Protein AF-A0A2A4ZW58-F1 (afdb_monomer_lite)

Radius of gyration: 37.23 Å; chains: 1; bounding box: 99×49×74 Å

Foldseek 3Di:
DPPVVLVVVCVVCVVVVHHRDDDDDDPPPPPVVVVVVVVVVVVVVVVVVVVVVVCPLVDDDQAQPPPRDGQDDPCQVVCCVVPVGGPVVVVVVLVVCVVVVNNVVVVLLVVLVVVLVVLVVVLVVLVVVLVVLVPFDFDWDQPDPPDGDTDTDTDDDPNVVSVVVSVVSNVVSVVVNVVSVVVNVVSVD

Sequence (189 aa):
MNEHQRHVKARENILRGETPEKRIFVHMADLEEKKKREEEVRAERERVNERMDVLKEARTPWFCPKCNKIMKQRLDDKMYKLYNHCFDCQIKFENKLRIEDKYEDWEQKRVLNNQLSYIKDQIQSVEDWKDETDSSPTIFNQVGVKDVELVQEKWSNNREAIDKMSEEALGGLNKIKEEVEEKLNSFAI

pLDDT: mean 83.94, std 9.9, range [46.81, 95.56]

Secondary structure (DSSP, 8-state):
--HHHHHHHHHHHHHTTPPPPPP-------HHHHHHHHHHHHHHHHHHHHHHHHHHTTSPPSB-TTT--B--STTHHHHHHHHSS-HHHHHHHHHHHHHTT-HHHHHHHHHHHHHHHHHHHHHHHHHHHHHHHHS--EEEEE--SSS--EEEEEPPP-HHHHHHHHHHHHHHHHHHHHHHHHHHHHTT-

Structure (mmCIF, N/CA/C/O backbone):
data_AF-A0A2A4ZW58-F1
#
_entry.id   AF-A0A2A4ZW58-F1
#
loop_
_atom_site.group_PDB
_atom_site.id
_atom_site.type_symbol
_atom_site.label_atom_id
_atom_site.label_alt_id
_atom_site.label_comp_id
_atom_site.label_asym_id
_atom_site.label_entity_id
_atom_site.label_seq_id
_atom_site.pdbx_PDB_ins_code
_atom_site.Cartn_x
_atom_site.Cartn_y
_atom_site.Cartn_z
_atom_site.occupancy
_atom_site.B_iso_or_equiv
_atom_site.auth_seq_id
_atom_site.auth_comp_id
_atom_site.auth_asym_id
_atom_site.auth_atom_id
_atom_site.pdbx_PDB_model_num
ATOM 1 N N . MET A 1 1 ? 76.135 5.040 -18.609 1.00 57.91 1 MET A N 1
ATOM 2 C CA . MET A 1 1 ? 76.348 6.318 -19.324 1.00 57.91 1 MET A CA 1
ATOM 3 C C . MET A 1 1 ? 75.547 7.372 -18.580 1.00 57.91 1 MET A C 1
ATOM 5 O O . MET A 1 1 ? 74.343 7.181 -18.443 1.00 57.91 1 MET A O 1
ATOM 9 N N . ASN A 1 2 ? 76.198 8.391 -18.017 1.00 77.12 2 ASN A N 1
ATOM 10 C CA . ASN A 1 2 ? 75.499 9.451 -17.282 1.00 77.12 2 ASN A CA 1
ATOM 11 C C . ASN A 1 2 ? 74.537 10.190 -18.237 1.00 77.12 2 ASN A C 1
ATOM 13 O O . ASN A 1 2 ? 74.813 10.267 -19.437 1.00 77.12 2 ASN A O 1
ATOM 17 N N . GLU A 1 3 ? 73.411 10.709 -17.748 1.00 71.38 3 GLU A N 1
ATOM 18 C CA . GLU A 1 3 ? 72.388 11.343 -18.594 1.00 71.38 3 GLU A CA 1
ATOM 19 C C . GLU A 1 3 ? 72.986 12.494 -19.412 1.00 71.38 3 GLU A C 1
ATOM 21 O O . GLU A 1 3 ? 72.784 12.578 -20.624 1.00 71.38 3 GLU A O 1
ATOM 26 N N . HIS A 1 4 ? 73.873 13.266 -18.783 1.00 79.31 4 HIS A N 1
ATOM 27 C CA . HIS A 1 4 ? 74.664 14.299 -19.441 1.00 79.31 4 HIS A CA 1
ATOM 28 C C . HIS A 1 4 ? 75.486 13.768 -20.630 1.00 79.31 4 HIS A C 1
ATOM 30 O O . HIS A 1 4 ? 75.395 14.301 -21.733 1.00 79.31 4 HIS A O 1
ATOM 36 N N . GLN A 1 5 ? 76.226 12.669 -20.449 1.00 81.19 5 GLN A N 1
ATOM 37 C CA . GLN A 1 5 ? 77.025 12.050 -21.519 1.00 81.19 5 GLN A CA 1
ATOM 38 C C . GLN A 1 5 ? 76.147 11.580 -22.685 1.00 81.19 5 GLN A C 1
ATOM 40 O O . GLN A 1 5 ? 76.562 11.600 -23.843 1.00 81.19 5 GLN A O 1
ATOM 45 N N . ARG A 1 6 ? 74.908 11.184 -22.391 1.00 76.00 6 ARG A N 1
ATOM 46 C CA . ARG A 1 6 ? 73.955 10.735 -23.401 1.00 76.00 6 ARG A CA 1
ATOM 47 C C . ARG A 1 6 ? 73.368 11.896 -24.203 1.00 76.00 6 ARG A C 1
ATOM 49 O O . ARG A 1 6 ? 73.231 11.774 -25.417 1.00 76.00 6 ARG A O 1
ATOM 56 N N . HIS A 1 7 ? 73.077 13.023 -23.553 1.00 79.88 7 HIS A N 1
ATOM 57 C CA . HIS A 1 7 ? 72.683 14.256 -24.242 1.00 79.88 7 HIS A CA 1
ATOM 58 C C . HIS A 1 7 ? 73.797 14.787 -25.145 1.00 79.88 7 HIS A C 1
ATOM 60 O O . HIS A 1 7 ? 73.511 15.230 -26.256 1.00 79.88 7 HIS A O 1
ATOM 66 N N . VAL A 1 8 ? 75.053 14.702 -24.698 1.00 86.38 8 VAL A N 1
ATOM 67 C CA . VAL A 1 8 ? 76.221 15.047 -25.523 1.00 86.38 8 VAL A CA 1
ATOM 68 C C . VAL A 1 8 ? 76.271 14.156 -26.767 1.00 86.38 8 VAL A C 1
ATOM 70 O O . VAL A 1 8 ? 76.285 14.676 -27.879 1.00 86.38 8 VAL A O 1
ATOM 73 N N . LYS A 1 9 ? 76.141 12.834 -26.607 1.00 83.19 9 LYS A N 1
ATOM 74 C CA . LYS A 1 9 ? 76.129 11.883 -27.732 1.00 83.19 9 LYS A CA 1
ATOM 75 C C . LYS A 1 9 ? 74.946 12.087 -28.692 1.00 83.19 9 LYS A C 1
ATOM 77 O O . LYS A 1 9 ? 75.098 11.993 -29.904 1.00 83.19 9 LYS A O 1
ATOM 82 N N . ALA A 1 10 ? 73.762 12.412 -28.171 1.00 82.19 10 ALA A N 1
ATOM 83 C CA . ALA A 1 10 ? 72.600 12.731 -29.000 1.00 82.19 10 ALA A CA 1
ATOM 84 C C . ALA A 1 10 ? 72.818 14.010 -29.828 1.00 82.19 10 ALA A C 1
ATOM 86 O O . ALA A 1 10 ? 72.430 14.049 -30.992 1.00 82.19 10 ALA A O 1
ATOM 87 N N . ARG A 1 11 ? 73.471 15.034 -29.258 1.00 81.50 11 ARG A N 1
ATOM 88 C CA . ARG A 1 11 ? 73.848 16.259 -29.985 1.00 81.50 11 ARG A CA 1
ATOM 89 C C . ARG A 1 11 ? 74.892 15.984 -31.063 1.00 81.50 11 ARG A C 1
ATOM 91 O O . ARG A 1 11 ? 74.745 16.489 -32.170 1.00 81.50 11 ARG A O 1
ATOM 98 N N . GLU A 1 12 ? 75.899 15.167 -30.766 1.00 85.00 12 GLU A N 1
ATOM 99 C CA . GLU A 1 12 ? 76.908 14.750 -31.749 1.00 85.00 12 GLU A CA 1
ATOM 100 C C . GLU A 1 12 ? 76.278 14.033 -32.950 1.00 85.00 12 GLU A C 1
ATOM 102 O O . GLU A 1 12 ? 76.622 14.339 -34.090 1.00 85.00 12 GLU A O 1
ATOM 107 N N . ASN A 1 13 ? 75.307 13.145 -32.718 1.00 84.25 13 ASN A N 1
ATOM 108 C CA . ASN A 1 13 ? 74.606 12.437 -33.793 1.00 84.25 13 ASN A CA 1
ATOM 109 C C . ASN A 1 13 ? 73.750 13.384 -34.651 1.00 84.25 13 ASN A C 1
ATOM 111 O O . ASN A 1 13 ? 73.778 13.286 -35.876 1.00 84.25 13 ASN A O 1
ATOM 115 N N . ILE A 1 14 ? 73.065 14.354 -34.030 1.00 82.94 14 ILE A N 1
ATOM 116 C CA . ILE A 1 14 ? 72.303 15.386 -34.757 1.00 82.94 14 ILE A CA 1
ATOM 117 C C . ILE A 1 14 ? 73.236 16.223 -35.644 1.00 82.94 14 ILE A C 1
ATOM 119 O O . ILE A 1 14 ? 72.899 16.501 -36.792 1.00 82.94 14 ILE A O 1
ATOM 123 N N . LEU A 1 15 ? 74.420 16.594 -35.142 1.00 85.38 15 LEU A N 1
ATOM 124 C CA . LEU A 1 15 ? 75.414 17.358 -35.908 1.00 85.38 15 LEU A CA 1
ATOM 125 C C . LEU A 1 15 ? 75.966 16.578 -37.111 1.00 85.38 15 LEU A C 1
ATOM 127 O O . LEU A 1 15 ? 76.339 17.189 -38.108 1.00 85.38 15 LEU A O 1
ATOM 131 N N . ARG A 1 16 ? 75.988 15.243 -37.039 1.00 85.06 16 ARG A N 1
ATOM 132 C CA . ARG A 1 16 ? 76.358 14.353 -38.154 1.00 85.06 16 ARG A CA 1
ATOM 133 C C . ARG A 1 16 ? 75.204 14.076 -39.126 1.00 85.06 16 ARG A C 1
ATOM 135 O O . ARG A 1 16 ? 75.413 13.390 -40.119 1.00 85.06 16 ARG A O 1
ATOM 142 N N . GLY A 1 17 ? 74.008 14.612 -38.864 1.00 81.56 17 GLY A N 1
ATOM 143 C CA . GLY A 1 17 ? 72.808 14.392 -39.678 1.00 81.56 17 GLY A CA 1
ATOM 144 C C . GLY A 1 17 ? 72.099 13.058 -39.415 1.00 81.56 17 GLY A C 1
ATOM 145 O O . GLY A 1 17 ? 71.189 12.695 -40.156 1.00 81.56 17 GLY A O 1
ATOM 146 N N . GLU A 1 18 ? 72.486 12.327 -38.368 1.00 83.38 18 GLU A N 1
ATOM 147 C CA . GLU A 1 18 ? 71.877 11.054 -37.977 1.00 83.38 18 GLU A CA 1
ATOM 148 C C . GLU A 1 18 ? 70.718 11.273 -36.992 1.00 83.38 18 GLU A C 1
ATOM 150 O O . GLU A 1 18 ? 70.703 12.220 -36.200 1.00 83.38 18 GLU A O 1
ATOM 155 N N . THR A 1 19 ? 69.733 10.370 -36.987 1.00 72.25 19 THR A N 1
ATOM 156 C CA . THR A 1 19 ? 68.632 10.437 -36.018 1.00 72.25 19 THR A CA 1
ATOM 157 C C . THR A 1 19 ? 69.072 9.874 -34.663 1.00 72.25 19 THR A C 1
ATOM 159 O O . THR A 1 19 ? 69.419 8.693 -34.588 1.00 72.25 19 THR A O 1
ATOM 162 N N . PRO A 1 20 ? 69.031 10.660 -33.572 1.00 77.50 20 PRO A N 1
ATOM 163 C CA . PRO A 1 20 ? 69.420 10.175 -32.252 1.00 77.50 20 PRO A CA 1
ATOM 164 C C . PRO A 1 20 ? 68.419 9.146 -31.705 1.00 77.50 20 PRO A C 1
ATOM 166 O O . PRO A 1 20 ? 67.217 9.211 -31.972 1.00 77.50 20 PRO A O 1
ATOM 169 N N . GLU A 1 21 ? 68.917 8.218 -30.884 1.00 69.31 21 GLU A N 1
ATOM 170 C CA . GLU A 1 21 ? 68.095 7.216 -30.200 1.00 69.31 21 GLU A CA 1
ATOM 171 C C . GLU A 1 21 ? 67.043 7.881 -29.297 1.00 69.31 21 GLU A C 1
ATOM 173 O O . GLU A 1 21 ? 67.371 8.538 -28.304 1.00 69.31 21 GLU A O 1
ATOM 178 N N . LYS A 1 22 ? 65.759 7.674 -29.606 1.00 66.81 22 LYS A N 1
ATOM 179 C CA . LYS A 1 22 ? 64.645 8.122 -28.761 1.00 66.81 22 LYS A CA 1
ATOM 180 C C . LYS A 1 22 ? 64.379 7.094 -27.662 1.00 66.81 22 LYS A C 1
ATOM 182 O O . LYS A 1 22 ? 64.285 5.900 -27.934 1.00 66.81 22 LYS A O 1
ATOM 187 N N . ARG A 1 23 ? 64.210 7.550 -26.415 1.00 59.81 23 ARG A N 1
ATOM 188 C CA . ARG A 1 23 ? 63.705 6.698 -25.328 1.00 59.81 23 ARG A CA 1
ATOM 189 C C . ARG A 1 23 ? 62.181 6.634 -25.400 1.00 59.81 23 ARG A C 1
ATOM 191 O O . ARG A 1 23 ? 61.525 7.667 -25.326 1.00 59.81 23 ARG A O 1
ATOM 198 N N . ILE A 1 24 ? 61.632 5.426 -25.492 1.00 58.91 24 ILE A N 1
ATOM 199 C CA . ILE A 1 24 ? 60.224 5.166 -25.189 1.00 58.91 24 ILE A CA 1
ATOM 200 C C . ILE A 1 24 ? 60.179 4.820 -23.703 1.00 58.91 24 ILE A C 1
ATOM 202 O O . ILE A 1 24 ? 60.658 3.765 -23.292 1.00 58.91 24 ILE A O 1
ATOM 206 N N . PHE A 1 25 ? 59.667 5.733 -22.882 1.00 51.38 25 PHE A N 1
ATOM 207 C CA . PHE A 1 25 ? 59.384 5.432 -21.485 1.00 51.38 25 PHE A CA 1
ATOM 208 C C . PHE A 1 25 ? 58.058 4.675 -21.433 1.00 51.38 25 PHE A C 1
ATOM 210 O O . PHE A 1 25 ? 56.989 5.271 -21.526 1.00 51.38 25 PHE A O 1
ATOM 217 N N . VAL A 1 26 ? 58.118 3.350 -21.322 1.00 57.41 26 VAL A N 1
ATOM 218 C CA . VAL A 1 26 ? 56.955 2.566 -20.905 1.00 57.41 26 VAL A CA 1
ATOM 219 C C . VAL A 1 26 ? 56.919 2.675 -19.387 1.00 57.41 26 VAL A C 1
ATOM 221 O O . VAL A 1 26 ? 57.801 2.135 -18.721 1.00 57.41 26 VAL A O 1
ATOM 224 N N . HIS A 1 27 ? 55.953 3.411 -18.829 1.00 56.56 27 HIS A N 1
ATOM 225 C CA . HIS A 1 27 ? 55.677 3.315 -17.399 1.00 56.56 27 HIS A CA 1
ATOM 226 C C . HIS A 1 27 ? 55.303 1.857 -17.123 1.00 56.56 27 HIS A C 1
ATOM 228 O O . HIS A 1 27 ? 54.204 1.416 -17.466 1.00 56.56 27 HIS A O 1
ATOM 234 N N . MET A 1 28 ? 56.243 1.091 -16.568 1.00 56.91 28 MET A N 1
ATOM 235 C CA . MET A 1 28 ? 55.981 -0.225 -16.000 1.00 56.91 28 MET A CA 1
ATOM 236 C C . MET A 1 28 ? 55.104 0.007 -14.777 1.00 56.91 28 MET A C 1
ATOM 238 O O . MET A 1 28 ? 55.593 0.125 -13.665 1.00 56.91 28 MET A O 1
ATOM 242 N N . ALA A 1 29 ? 53.809 0.205 -15.000 1.00 58.41 29 ALA A N 1
ATOM 243 C CA . ALA A 1 29 ? 52.853 0.188 -13.914 1.00 58.41 29 ALA A CA 1
ATOM 244 C C . ALA A 1 29 ? 52.887 -1.220 -13.322 1.00 58.41 29 ALA A C 1
ATOM 246 O O . ALA A 1 29 ? 52.700 -2.190 -14.067 1.00 58.41 29 ALA A O 1
ATOM 247 N N . ASP A 1 30 ? 53.160 -1.303 -12.022 1.00 64.81 30 ASP A N 1
ATOM 248 C CA . ASP A 1 30 ? 53.322 -2.558 -11.306 1.00 64.81 30 ASP A CA 1
ATOM 249 C C . ASP A 1 30 ? 52.113 -3.462 -11.566 1.00 64.81 30 ASP A C 1
ATOM 251 O O . ASP A 1 30 ? 50.958 -3.115 -11.304 1.00 64.81 30 ASP A O 1
ATOM 255 N N . LEU A 1 31 ? 52.378 -4.631 -12.157 1.00 71.31 31 LEU A N 1
ATOM 256 C CA . LEU A 1 31 ? 51.343 -5.593 -12.544 1.00 71.31 31 LEU A CA 1
ATOM 257 C C . LEU A 1 31 ? 50.517 -6.044 -11.332 1.00 71.31 31 LEU A C 1
ATOM 259 O O . LEU A 1 31 ? 49.334 -6.342 -11.475 1.00 71.31 31 LEU A O 1
ATOM 263 N N . GLU A 1 32 ? 51.128 -6.073 -10.147 1.00 73.31 32 GLU A N 1
ATOM 264 C CA . GLU A 1 32 ? 50.453 -6.388 -8.888 1.00 73.31 32 GLU A CA 1
ATOM 265 C C . GLU A 1 32 ? 49.495 -5.282 -8.443 1.00 73.31 32 GLU A C 1
ATOM 267 O O . GLU A 1 32 ? 48.372 -5.582 -8.048 1.00 73.31 32 GLU A O 1
ATOM 272 N N . GLU A 1 33 ? 49.890 -4.012 -8.543 1.00 75.12 33 GLU A N 1
ATOM 273 C CA . GLU A 1 33 ? 49.029 -2.881 -8.182 1.00 75.12 33 GLU A CA 1
ATOM 274 C C . GLU A 1 33 ? 47.831 -2.775 -9.134 1.00 75.12 33 GLU A C 1
ATOM 276 O O . GLU A 1 33 ? 46.698 -2.563 -8.701 1.00 75.12 33 GLU A O 1
ATOM 281 N N . LYS A 1 34 ? 48.047 -3.029 -10.431 1.00 75.00 34 LYS A N 1
ATOM 282 C CA . LYS A 1 34 ? 46.964 -3.129 -11.420 1.00 75.00 34 LYS A CA 1
ATOM 283 C C . LYS A 1 34 ? 45.969 -4.237 -11.089 1.00 75.00 34 LYS A C 1
ATOM 285 O O . LYS A 1 34 ? 44.770 -3.979 -11.112 1.00 75.00 34 LYS A O 1
ATOM 290 N N . LYS A 1 35 ? 46.450 -5.439 -10.750 1.00 80.50 35 LYS A N 1
ATOM 291 C CA . LYS A 1 35 ? 45.584 -6.562 -10.357 1.00 80.50 35 LYS A CA 1
ATOM 292 C C . LYS A 1 35 ? 44.799 -6.255 -9.083 1.00 80.50 35 LYS A C 1
ATOM 294 O O . LYS A 1 35 ? 43.593 -6.462 -9.070 1.00 80.50 35 LYS A O 1
ATOM 299 N N . LYS A 1 36 ? 45.449 -5.682 -8.063 1.00 81.38 36 LYS A N 1
ATOM 300 C CA . LYS A 1 36 ? 44.778 -5.243 -6.826 1.00 81.38 36 LYS A CA 1
ATOM 301 C C . LYS A 1 36 ? 43.679 -4.222 -7.116 1.00 81.38 36 LYS A C 1
ATOM 303 O O . LYS A 1 36 ? 42.563 -4.370 -6.636 1.00 81.38 36 LYS A O 1
ATOM 308 N N . ARG A 1 37 ? 43.953 -3.239 -7.977 1.00 79.69 37 ARG A N 1
ATOM 309 C CA . ARG A 1 37 ? 42.958 -2.243 -8.398 1.00 79.69 37 ARG A CA 1
ATOM 310 C C . ARG A 1 37 ? 41.796 -2.865 -9.177 1.00 79.69 37 ARG A C 1
ATOM 312 O O . ARG A 1 37 ? 40.653 -2.459 -9.004 1.00 79.69 37 ARG A O 1
ATOM 319 N N . GLU A 1 38 ? 42.067 -3.836 -10.046 1.00 83.62 38 GLU A N 1
ATOM 320 C CA . GLU A 1 38 ? 41.028 -4.575 -10.776 1.00 83.62 38 GLU A CA 1
ATOM 321 C C . GLU A 1 38 ? 40.150 -5.418 -9.840 1.00 83.62 38 GLU A C 1
ATOM 323 O O . GLU A 1 38 ? 38.931 -5.461 -10.024 1.00 83.62 38 GLU A O 1
ATOM 328 N N . GLU A 1 39 ? 40.748 -6.054 -8.831 1.00 86.62 39 GLU A N 1
ATOM 329 C CA . GLU A 1 39 ? 40.041 -6.795 -7.781 1.00 86.62 39 GLU A CA 1
ATOM 330 C C . GLU A 1 39 ? 39.179 -5.865 -6.919 1.00 86.62 39 GLU A C 1
ATOM 332 O O . GLU A 1 39 ? 38.004 -6.160 -6.707 1.00 86.62 39 GLU A O 1
ATOM 337 N N . GLU A 1 40 ? 39.701 -4.706 -6.510 1.00 87.19 40 GLU A N 1
ATOM 338 C CA . GLU A 1 40 ? 38.939 -3.679 -5.785 1.00 87.19 40 GLU A CA 1
ATOM 339 C C . GLU A 1 40 ? 37.736 -3.180 -6.595 1.00 87.19 40 GLU A C 1
ATOM 341 O O . GLU A 1 40 ? 36.618 -3.133 -6.079 1.00 87.19 40 GLU A O 1
ATOM 346 N N . VAL A 1 41 ? 37.929 -2.875 -7.884 1.00 87.50 41 VAL A N 1
ATOM 347 C CA . VAL A 1 41 ? 36.843 -2.449 -8.784 1.00 87.50 41 VAL A CA 1
ATOM 348 C C . VAL A 1 41 ? 35.810 -3.562 -8.972 1.00 87.50 41 VAL A C 1
ATOM 350 O O . VAL A 1 41 ? 34.610 -3.284 -9.055 1.00 87.50 41 VAL A O 1
ATOM 353 N N . ARG A 1 42 ? 36.236 -4.828 -9.047 1.00 88.62 42 ARG A N 1
ATOM 354 C CA . ARG A 1 42 ? 35.316 -5.970 -9.143 1.00 88.62 42 ARG A CA 1
ATOM 355 C C . ARG A 1 42 ? 34.494 -6.122 -7.864 1.00 88.62 42 ARG A C 1
ATOM 357 O O . ARG A 1 42 ? 33.270 -6.177 -7.953 1.00 88.62 42 ARG A O 1
ATOM 364 N N . ALA A 1 43 ? 35.146 -6.094 -6.705 1.00 88.00 43 ALA A N 1
ATOM 365 C CA . ALA A 1 43 ? 34.489 -6.173 -5.404 1.00 88.00 43 ALA A CA 1
ATOM 366 C C . ALA A 1 43 ? 33.543 -4.982 -5.159 1.00 88.00 43 ALA A C 1
ATOM 368 O O . ALA A 1 43 ? 32.489 -5.117 -4.539 1.00 88.00 43 ALA A O 1
ATOM 369 N N . GLU A 1 44 ? 33.879 -3.788 -5.651 1.00 86.62 44 GLU A N 1
ATOM 370 C CA . GLU A 1 44 ? 32.978 -2.636 -5.614 1.00 86.62 44 GLU A CA 1
ATOM 371 C C . GLU A 1 44 ? 31.746 -2.835 -6.508 1.00 86.62 44 GLU A C 1
ATOM 373 O O . GLU A 1 44 ? 30.627 -2.587 -6.059 1.00 86.62 44 GLU A O 1
ATOM 378 N N . ARG A 1 45 ? 31.915 -3.344 -7.735 1.00 85.06 45 ARG A N 1
ATOM 379 C CA . ARG A 1 45 ? 30.787 -3.655 -8.633 1.00 85.06 45 ARG A CA 1
ATOM 380 C C . ARG A 1 45 ? 29.854 -4.715 -8.059 1.00 85.06 45 ARG A C 1
ATOM 382 O O . ARG A 1 45 ? 28.643 -4.566 -8.192 1.00 85.06 45 ARG A O 1
ATOM 389 N N . GLU A 1 46 ? 30.396 -5.751 -7.427 1.00 87.69 46 GLU A N 1
ATOM 390 C CA . GLU A 1 46 ? 29.601 -6.793 -6.764 1.00 87.69 46 GLU A CA 1
ATOM 391 C C . GLU A 1 46 ? 28.757 -6.196 -5.632 1.00 87.69 46 GLU A C 1
ATOM 393 O O . GLU A 1 46 ? 27.535 -6.329 -5.655 1.00 87.69 46 GLU A O 1
ATOM 398 N N . ARG A 1 47 ? 29.364 -5.397 -4.743 1.00 84.56 47 ARG A N 1
ATOM 399 C CA . ARG A 1 47 ? 28.632 -4.684 -3.678 1.00 84.56 47 ARG A CA 1
ATOM 400 C C . ARG A 1 47 ? 27.554 -3.737 -4.214 1.00 84.56 47 ARG A C 1
ATOM 402 O O . ARG A 1 47 ? 26.496 -3.584 -3.604 1.00 84.56 47 ARG A O 1
ATOM 409 N N . VAL A 1 48 ? 27.811 -3.057 -5.333 1.00 82.88 48 VAL A N 1
ATOM 410 C CA . VAL A 1 48 ? 26.812 -2.188 -5.978 1.00 82.88 48 VAL A CA 1
ATOM 411 C C . VAL A 1 48 ? 25.673 -3.014 -6.572 1.00 82.88 48 VAL A C 1
ATOM 413 O O . VAL A 1 48 ? 24.517 -2.628 -6.411 1.00 82.88 48 VAL A O 1
ATOM 416 N N . ASN A 1 49 ? 25.968 -4.141 -7.220 1.00 84.06 49 ASN A N 1
ATOM 417 C CA . ASN A 1 49 ? 24.947 -5.027 -7.776 1.00 84.06 49 ASN A CA 1
ATOM 418 C C . ASN A 1 49 ? 24.041 -5.596 -6.683 1.00 84.06 49 ASN A C 1
ATOM 420 O O . ASN A 1 49 ? 22.829 -5.512 -6.836 1.00 84.06 49 ASN A O 1
ATOM 424 N N . GLU A 1 50 ? 24.597 -6.053 -5.559 1.00 82.38 50 GLU A N 1
ATOM 425 C CA . GLU A 1 50 ? 23.811 -6.532 -4.412 1.00 82.38 50 GLU A CA 1
ATOM 426 C C . GLU A 1 50 ? 22.832 -5.462 -3.907 1.00 82.38 50 GLU A C 1
ATOM 428 O O . GLU A 1 50 ? 21.643 -5.722 -3.720 1.00 82.38 50 GLU A O 1
ATOM 433 N N . ARG A 1 51 ? 23.300 -4.215 -3.755 1.00 80.19 51 ARG A N 1
ATOM 434 C CA . ARG A 1 51 ? 22.437 -3.085 -3.365 1.00 80.19 51 ARG A CA 1
ATOM 435 C C . ARG A 1 51 ? 21.368 -2.779 -4.413 1.00 80.19 51 ARG A C 1
ATOM 437 O O . ARG A 1 51 ? 20.250 -2.413 -4.062 1.00 80.19 51 ARG A O 1
ATOM 444 N N . MET A 1 52 ? 21.710 -2.886 -5.696 1.00 77.69 52 MET A N 1
ATOM 445 C CA . MET A 1 52 ? 20.775 -2.635 -6.792 1.00 77.69 52 MET A CA 1
ATOM 446 C C . MET A 1 52 ? 19.736 -3.743 -6.920 1.00 77.69 52 MET A C 1
ATOM 448 O O . MET A 1 52 ? 18.594 -3.434 -7.251 1.00 77.69 52 MET A O 1
ATOM 452 N N . ASP A 1 53 ? 20.099 -4.991 -6.633 1.00 80.19 53 ASP A N 1
ATOM 453 C CA . ASP A 1 53 ? 19.204 -6.145 -6.685 1.00 80.19 53 ASP A CA 1
ATOM 454 C C . ASP A 1 53 ? 18.047 -6.000 -5.697 1.00 80.19 53 ASP A C 1
ATOM 456 O O . ASP A 1 53 ? 16.897 -6.187 -6.089 1.00 80.19 53 ASP A O 1
ATOM 460 N N . VAL A 1 54 ? 18.322 -5.523 -4.480 1.00 78.69 54 VAL A N 1
ATOM 461 C CA . VAL A 1 54 ? 17.283 -5.199 -3.483 1.00 78.69 54 VAL A CA 1
ATOM 462 C C . VAL A 1 54 ? 16.305 -4.131 -3.999 1.00 78.69 54 VAL A C 1
ATOM 464 O O . VAL A 1 54 ? 15.114 -4.169 -3.711 1.00 78.69 54 VAL A O 1
ATOM 467 N N . LEU A 1 55 ? 16.781 -3.178 -4.804 1.00 76.12 55 LEU A N 1
ATOM 468 C CA . LEU A 1 55 ? 15.966 -2.077 -5.329 1.00 76.12 55 LEU A CA 1
ATOM 469 C C . LEU A 1 55 ? 15.279 -2.395 -6.666 1.00 76.12 55 LEU A C 1
ATOM 471 O O . LEU A 1 55 ? 14.489 -1.575 -7.148 1.00 76.12 55 LEU A O 1
ATOM 475 N N . LYS A 1 56 ? 15.563 -3.546 -7.292 1.00 74.06 56 LYS A N 1
ATOM 476 C CA . LYS A 1 56 ? 14.945 -3.928 -8.574 1.00 74.06 56 LYS A CA 1
ATOM 477 C C . LYS A 1 56 ? 13.433 -4.080 -8.450 1.00 74.06 56 LYS A C 1
ATOM 479 O O . LYS A 1 56 ? 12.727 -3.687 -9.374 1.00 74.06 56 LYS A O 1
ATOM 484 N N . GLU A 1 57 ? 12.946 -4.578 -7.318 1.00 70.38 57 GLU A N 1
ATOM 485 C CA . GLU A 1 57 ? 11.512 -4.771 -7.064 1.00 70.38 57 GLU A CA 1
ATOM 486 C C . GLU A 1 57 ? 10.753 -3.443 -6.943 1.00 70.38 57 GLU A C 1
ATOM 488 O O . GLU A 1 57 ? 9.619 -3.323 -7.403 1.00 70.38 57 GLU A O 1
ATOM 493 N N . ALA A 1 58 ? 11.399 -2.411 -6.394 1.00 71.94 58 ALA A N 1
ATOM 494 C CA . ALA A 1 58 ? 10.802 -1.088 -6.224 1.00 71.94 58 ALA A CA 1
ATOM 495 C C . ALA A 1 58 ? 10.794 -0.247 -7.517 1.00 71.94 58 ALA A C 1
ATOM 497 O O . ALA A 1 58 ? 10.091 0.765 -7.603 1.00 71.94 58 ALA A O 1
ATOM 498 N N . ARG A 1 59 ? 11.590 -0.623 -8.527 1.00 79.12 59 ARG A N 1
ATOM 499 C CA . ARG A 1 59 ? 11.729 0.137 -9.774 1.00 79.12 59 ARG A CA 1
ATOM 500 C C . ARG A 1 59 ? 10.653 -0.267 -10.782 1.00 79.12 59 ARG A C 1
ATOM 502 O O . ARG A 1 59 ? 10.477 -1.445 -11.075 1.00 79.12 59 ARG A O 1
ATOM 509 N N . THR A 1 60 ? 9.999 0.717 -11.402 1.00 80.25 60 THR A N 1
ATOM 510 C CA . THR A 1 60 ? 9.136 0.463 -12.561 1.00 80.25 60 THR A CA 1
ATOM 511 C C . THR A 1 60 ? 9.989 0.006 -13.757 1.00 80.25 60 THR A C 1
ATOM 513 O O . THR A 1 60 ? 10.961 0.676 -14.125 1.00 80.25 60 THR A O 1
ATOM 516 N N . PRO A 1 61 ? 9.691 -1.152 -14.365 1.00 85.75 61 PRO A N 1
ATOM 517 C CA . PRO A 1 61 ? 10.429 -1.638 -15.512 1.00 85.75 61 PRO A CA 1
ATOM 518 C C . PRO A 1 61 ? 10.047 -0.837 -16.756 1.00 85.75 61 PRO A C 1
ATOM 520 O O . PRO A 1 61 ? 8.906 -0.423 -16.943 1.00 85.75 61 PRO A O 1
ATOM 523 N N . TRP A 1 62 ? 11.011 -0.679 -17.659 1.00 85.25 62 TRP A N 1
ATOM 524 C CA . TRP A 1 62 ? 10.795 -0.034 -18.958 1.00 85.25 62 TRP A CA 1
ATOM 525 C C . TRP A 1 62 ? 9.851 -0.837 -19.861 1.00 85.25 62 TRP A C 1
ATOM 527 O O . TRP A 1 62 ? 9.185 -0.278 -20.734 1.00 85.25 62 TRP A O 1
ATOM 537 N N . PHE A 1 63 ? 9.795 -2.152 -19.647 1.00 89.62 63 PHE A N 1
ATOM 538 C CA . PHE A 1 63 ? 8.941 -3.079 -20.372 1.00 89.62 63 PHE A CA 1
ATOM 539 C C . PHE A 1 63 ? 7.960 -3.743 -19.415 1.00 89.62 63 PHE A C 1
ATOM 541 O O . PHE A 1 63 ? 8.331 -4.182 -18.328 1.00 89.62 63 PHE A O 1
ATOM 548 N N . CYS A 1 64 ? 6.705 -3.855 -19.837 1.00 90.44 64 CYS A N 1
ATOM 549 C CA . CYS A 1 64 ? 5.690 -4.522 -19.039 1.00 90.44 64 CYS A CA 1
ATOM 550 C C . CYS A 1 64 ? 5.971 -6.031 -18.940 1.00 90.44 64 CYS A C 1
ATOM 552 O O . CYS A 1 64 ? 6.085 -6.670 -19.987 1.00 90.44 64 CYS A O 1
ATOM 554 N N . PRO A 1 65 ? 5.945 -6.641 -17.741 1.00 88.62 65 PRO A N 1
ATOM 555 C CA . PRO A 1 65 ? 6.198 -8.076 -17.578 1.00 88.62 65 PRO A CA 1
ATOM 556 C C . PRO A 1 65 ? 5.138 -8.973 -18.241 1.00 88.62 65 PRO A C 1
ATOM 558 O O . PRO A 1 65 ? 5.425 -10.115 -18.579 1.00 88.62 65 PRO A O 1
ATOM 561 N N . LYS A 1 66 ? 3.907 -8.477 -18.451 1.00 89.00 66 LYS A N 1
ATOM 562 C CA . LYS A 1 66 ? 2.817 -9.266 -19.059 1.00 89.00 66 LYS A CA 1
ATOM 563 C C . LYS A 1 66 ? 2.817 -9.258 -20.585 1.00 89.00 66 LYS A C 1
ATOM 565 O O . LYS A 1 66 ? 2.424 -10.243 -21.196 1.00 89.00 66 LYS A O 1
ATOM 570 N N . CYS A 1 67 ? 3.158 -8.130 -21.207 1.00 89.88 67 CYS A N 1
ATOM 571 C CA . CYS A 1 67 ? 3.008 -7.959 -22.656 1.00 89.88 67 CYS A CA 1
ATOM 572 C C . CYS A 1 67 ? 4.296 -7.552 -23.376 1.00 89.88 67 CYS A C 1
ATOM 574 O O . CYS A 1 67 ? 4.253 -7.361 -24.589 1.00 89.88 67 CYS A O 1
ATOM 576 N N . ASN A 1 68 ? 5.410 -7.394 -22.650 1.00 88.62 68 ASN A N 1
ATOM 577 C CA . ASN A 1 68 ? 6.722 -6.971 -23.154 1.00 88.62 68 ASN A CA 1
ATOM 578 C C . ASN A 1 68 ? 6.705 -5.675 -23.984 1.00 88.62 68 ASN A C 1
ATOM 580 O O . ASN A 1 68 ? 7.654 -5.372 -24.703 1.00 88.62 68 ASN A O 1
ATOM 584 N N . LYS A 1 69 ? 5.632 -4.881 -23.888 1.00 89.19 69 LYS A N 1
ATOM 585 C CA . LYS A 1 69 ? 5.548 -3.565 -24.520 1.00 89.19 69 LYS A CA 1
ATOM 586 C C . LYS A 1 69 ? 6.264 -2.523 -23.680 1.00 89.19 69 LYS A C 1
ATOM 588 O O . LYS A 1 69 ? 6.323 -2.634 -22.455 1.00 89.19 69 LYS A O 1
ATOM 593 N N . ILE A 1 70 ? 6.742 -1.488 -24.360 1.00 90.44 70 ILE A N 1
ATOM 594 C CA . ILE A 1 70 ? 7.363 -0.336 -23.719 1.00 90.44 70 ILE A CA 1
ATOM 595 C C . ILE A 1 70 ? 6.315 0.451 -22.918 1.00 90.44 70 ILE A C 1
ATOM 597 O O . ILE A 1 70 ? 5.238 0.765 -23.432 1.00 90.44 70 ILE A O 1
ATOM 601 N N . MET A 1 71 ? 6.623 0.738 -21.656 1.00 87.12 71 MET A N 1
ATOM 602 C CA . MET A 1 71 ? 5.772 1.503 -20.744 1.00 87.12 71 MET A CA 1
ATOM 603 C C . MET A 1 71 ? 6.125 2.985 -20.879 1.00 87.12 71 MET A C 1
ATOM 605 O O . MET A 1 71 ? 7.097 3.458 -20.299 1.00 87.12 71 MET A O 1
ATOM 609 N N . LYS A 1 72 ? 5.391 3.702 -21.735 1.00 85.56 72 LYS A N 1
ATOM 610 C CA . LYS A 1 72 ? 5.638 5.123 -22.055 1.00 85.56 72 LYS A CA 1
ATOM 611 C C . LYS A 1 72 ? 4.483 6.027 -21.626 1.00 85.56 72 LYS A C 1
ATOM 613 O O . LYS A 1 72 ? 4.627 7.250 -21.600 1.00 85.56 72 LYS A O 1
ATOM 618 N N . GLN A 1 73 ? 3.313 5.463 -21.354 1.00 86.75 73 GLN A N 1
ATOM 619 C CA . GLN A 1 73 ? 2.138 6.261 -21.049 1.00 86.75 73 GLN A CA 1
ATOM 620 C C . GLN A 1 73 ? 2.239 6.836 -19.634 1.00 86.75 73 GLN A C 1
ATOM 622 O O . GLN A 1 73 ? 2.748 6.199 -18.720 1.00 86.75 73 GLN A O 1
ATOM 627 N N . ARG A 1 74 ? 1.668 8.026 -19.417 1.00 87.88 74 ARG A N 1
ATOM 628 C CA . ARG A 1 74 ? 1.680 8.701 -18.105 1.00 87.88 74 ARG A CA 1
ATOM 629 C C . ARG A 1 74 ? 1.067 7.855 -16.976 1.00 87.88 74 ARG A C 1
ATOM 631 O O . ARG A 1 74 ? 1.396 8.046 -15.812 1.00 87.88 74 ARG A O 1
ATOM 638 N N . LEU A 1 75 ? 0.135 6.960 -17.308 1.00 90.31 75 LEU A N 1
ATOM 639 C CA . LEU A 1 75 ? -0.569 6.105 -16.347 1.00 90.31 75 LEU A CA 1
ATOM 640 C C . LEU A 1 75 ? 0.136 4.766 -16.092 1.00 90.31 75 LEU A C 1
ATOM 642 O O . LEU A 1 75 ? -0.233 4.079 -15.139 1.00 90.31 75 LEU A O 1
ATOM 646 N N . ASP A 1 76 ? 1.146 4.411 -16.889 1.00 89.00 76 ASP A N 1
ATOM 647 C CA . ASP A 1 76 ? 1.846 3.130 -16.777 1.00 89.00 76 ASP A CA 1
ATOM 648 C C . ASP A 1 76 ? 2.545 2.978 -15.419 1.00 89.00 76 ASP A C 1
ATOM 650 O O . ASP A 1 76 ? 2.403 1.937 -14.780 1.00 89.00 76 ASP A O 1
ATOM 654 N N . ASP A 1 77 ? 3.197 4.034 -14.920 1.00 88.56 77 ASP A N 1
ATOM 655 C CA . ASP A 1 77 ? 3.851 4.024 -13.603 1.00 88.56 77 ASP A CA 1
ATOM 656 C C . ASP A 1 77 ? 2.858 3.773 -12.462 1.00 88.56 77 ASP A C 1
ATOM 658 O O . ASP A 1 77 ? 3.146 3.037 -11.516 1.00 88.56 77 ASP A O 1
ATOM 662 N N . LYS A 1 78 ? 1.664 4.377 -12.543 1.00 89.38 78 LYS A N 1
ATOM 663 C CA . LYS A 1 78 ? 0.614 4.199 -11.531 1.00 89.38 78 LYS A CA 1
ATOM 664 C C . LYS A 1 78 ? 0.051 2.780 -11.578 1.00 89.38 78 LYS A C 1
ATOM 666 O O . LYS A 1 78 ? -0.148 2.174 -10.529 1.00 89.38 78 LYS A O 1
ATOM 671 N N . MET A 1 79 ? -0.216 2.259 -12.774 1.00 91.12 79 MET A N 1
ATOM 672 C CA . MET A 1 79 ? -0.765 0.910 -12.933 1.00 91.12 79 MET A CA 1
ATOM 673 C C . MET A 1 79 ? 0.232 -0.168 -12.530 1.00 91.12 79 MET A C 1
ATOM 675 O O . MET A 1 79 ? -0.172 -1.159 -11.924 1.00 91.12 79 MET A O 1
ATOM 679 N N . TYR A 1 80 ? 1.524 0.047 -12.783 1.00 90.56 80 TYR A N 1
ATOM 680 C CA . TYR A 1 80 ? 2.553 -0.874 -12.326 1.00 90.56 80 TYR A CA 1
ATOM 681 C C . TYR A 1 80 ? 2.581 -0.966 -10.802 1.00 90.56 80 TYR A C 1
ATOM 683 O O . TYR A 1 80 ? 2.527 -2.062 -10.264 1.00 90.56 80 TYR A O 1
ATOM 691 N N . LYS A 1 81 ? 2.571 0.174 -10.102 1.00 88.25 81 LYS A N 1
ATOM 692 C CA . LYS A 1 81 ? 2.583 0.200 -8.630 1.00 88.25 81 LYS A CA 1
ATOM 693 C C . LYS A 1 81 ? 1.360 -0.468 -7.993 1.00 88.25 81 LYS A C 1
ATOM 695 O O . LYS A 1 81 ? 1.461 -0.961 -6.880 1.00 88.25 81 LYS A O 1
ATOM 700 N N . LEU A 1 82 ? 0.212 -0.457 -8.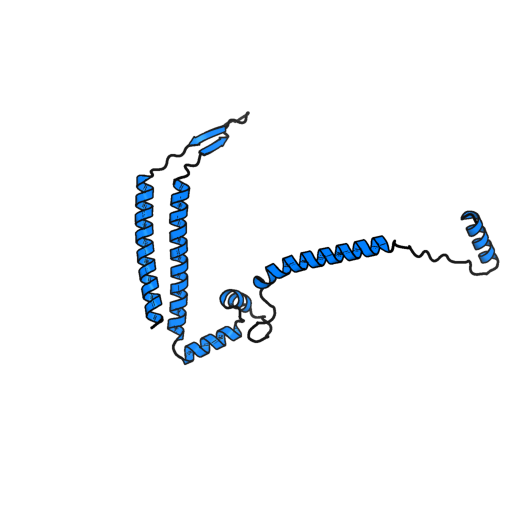673 1.00 88.62 82 LEU A N 1
ATOM 701 C CA . LEU A 1 82 ? -1.031 -1.044 -8.160 1.00 88.62 82 LEU A CA 1
ATOM 702 C C . LEU A 1 82 ? -1.206 -2.521 -8.538 1.00 88.62 82 LEU A C 1
ATOM 704 O O . LEU A 1 82 ? -1.714 -3.296 -7.735 1.00 88.62 82 LEU A O 1
ATOM 708 N N . TYR A 1 83 ? -0.836 -2.906 -9.763 1.00 89.31 83 TYR A N 1
ATOM 709 C CA . TYR A 1 83 ? -1.200 -4.203 -10.351 1.00 89.31 83 TYR A CA 1
ATOM 710 C C . TYR A 1 83 ? -0.037 -4.964 -10.996 1.00 89.31 83 TYR A C 1
ATOM 712 O O . TYR A 1 83 ? -0.248 -6.038 -11.564 1.00 89.31 83 TYR A O 1
ATOM 720 N N . ASN A 1 84 ? 1.180 -4.417 -10.956 1.00 88.81 84 ASN A N 1
ATOM 721 C CA . ASN A 1 84 ? 2.383 -4.979 -11.575 1.00 88.81 84 ASN A CA 1
ATOM 722 C C . ASN A 1 84 ? 2.263 -5.197 -13.099 1.00 88.81 84 ASN A C 1
ATOM 724 O O . ASN A 1 84 ? 2.897 -6.083 -13.676 1.00 88.81 84 ASN A O 1
ATOM 728 N N . HIS A 1 85 ? 1.451 -4.390 -13.795 1.00 90.94 85 HIS A N 1
ATOM 729 C CA . HIS A 1 85 ? 1.341 -4.406 -15.261 1.00 90.94 85 HIS A CA 1
ATOM 730 C C . HIS A 1 85 ? 1.079 -3.015 -15.852 1.00 90.94 85 HIS A C 1
ATOM 732 O O . HIS A 1 85 ? 0.791 -2.067 -15.131 1.00 90.94 85 HIS A O 1
ATOM 738 N N . CYS A 1 86 ? 1.179 -2.885 -17.179 1.00 92.69 86 CYS A N 1
ATOM 739 C CA . CYS A 1 86 ? 0.945 -1.620 -17.880 1.00 92.69 86 CYS A CA 1
ATOM 740 C C . CYS A 1 86 ? -0.539 -1.268 -18.019 1.00 92.69 86 CYS A C 1
ATOM 742 O O . CYS A 1 86 ? -1.422 -2.122 -17.876 1.00 92.69 86 CYS A O 1
ATOM 744 N N . PHE A 1 87 ? -0.811 -0.014 -18.369 1.00 92.62 87 PHE A N 1
ATOM 745 C CA . PHE A 1 87 ? -2.165 0.506 -18.527 1.00 92.62 87 PHE A CA 1
ATOM 746 C C . PHE A 1 87 ? -2.961 -0.214 -19.624 1.00 92.62 87 PHE A C 1
ATOM 748 O O . PHE A 1 87 ? -4.106 -0.594 -19.396 1.00 92.62 87 PHE A O 1
ATOM 755 N N . ASP A 1 88 ? -2.344 -0.529 -20.766 1.00 92.44 88 ASP A N 1
ATOM 756 C CA . ASP A 1 88 ? -2.995 -1.302 -21.836 1.00 92.44 88 ASP A CA 1
ATOM 757 C C . ASP A 1 88 ? -3.480 -2.685 -21.357 1.00 92.44 88 ASP A C 1
ATOM 759 O O . ASP A 1 88 ? -4.541 -3.167 -21.763 1.00 92.44 88 ASP A O 1
ATOM 763 N N . CYS A 1 89 ? -2.689 -3.356 -20.512 1.00 92.50 89 CYS A N 1
ATOM 764 C CA . CYS A 1 89 ? -3.064 -4.645 -19.931 1.00 92.50 89 CYS A CA 1
ATOM 765 C C . CYS A 1 89 ? -4.242 -4.493 -18.967 1.00 92.50 89 CYS A C 1
ATOM 767 O O . CYS A 1 89 ? -5.137 -5.339 -18.976 1.00 92.50 89 CYS A O 1
ATOM 769 N N . GLN A 1 90 ? -4.261 -3.409 -18.187 1.00 93.00 90 GLN A N 1
ATOM 770 C CA . GLN A 1 90 ? -5.370 -3.093 -17.293 1.00 93.00 90 GLN A CA 1
ATOM 771 C C . GLN A 1 90 ? -6.664 -2.826 -18.069 1.00 93.00 90 GLN A C 1
ATOM 773 O O . GLN A 1 90 ? -7.686 -3.422 -17.748 1.00 93.00 90 GLN A O 1
ATOM 778 N N . ILE A 1 91 ? -6.620 -2.036 -19.147 1.00 93.31 91 ILE A N 1
ATOM 779 C CA . ILE A 1 91 ? -7.801 -1.776 -19.990 1.00 93.31 91 ILE A CA 1
ATOM 780 C C . ILE A 1 91 ? -8.380 -3.082 -20.539 1.00 93.31 91 ILE A C 1
ATOM 782 O O . ILE A 1 91 ? -9.590 -3.283 -20.542 1.00 93.31 91 ILE A O 1
ATOM 786 N N . LYS A 1 92 ? -7.527 -4.004 -21.000 1.00 94.56 92 LYS A N 1
ATOM 787 C CA . LYS A 1 92 ? -7.991 -5.311 -21.491 1.00 94.56 92 LYS A CA 1
ATOM 788 C C . LYS A 1 92 ? -8.663 -6.140 -20.400 1.00 94.56 92 LYS A C 1
ATOM 790 O O . LYS A 1 92 ? -9.570 -6.904 -20.710 1.00 94.56 92 LYS A O 1
ATOM 795 N N . PHE A 1 93 ? -8.197 -6.030 -19.161 1.00 93.81 93 PHE A N 1
ATOM 796 C CA . PHE A 1 93 ? -8.810 -6.694 -18.017 1.00 93.81 93 PHE A CA 1
ATOM 797 C C . PHE A 1 93 ? -10.169 -6.067 -17.675 1.00 93.81 93 PHE A C 1
ATOM 799 O O . PHE A 1 93 ? -11.165 -6.782 -17.619 1.00 93.81 93 PHE A O 1
ATOM 806 N N . GLU A 1 94 ? -10.237 -4.742 -17.560 1.00 92.38 94 GLU A N 1
ATOM 807 C CA . GLU A 1 94 ? -11.479 -4.011 -17.277 1.00 92.38 94 GLU A CA 1
ATOM 808 C C . GLU A 1 94 ? -12.527 -4.203 -18.378 1.00 92.38 94 GLU A C 1
ATOM 810 O O . GLU A 1 94 ? -13.696 -4.429 -18.084 1.00 92.38 94 GLU A O 1
ATOM 815 N N . ASN A 1 95 ? -12.116 -4.207 -19.649 1.00 94.81 95 ASN A N 1
ATOM 816 C CA . ASN A 1 95 ? -13.021 -4.477 -20.765 1.00 94.81 95 ASN A CA 1
ATOM 817 C C . ASN A 1 95 ? -13.621 -5.885 -20.696 1.00 94.81 95 ASN A C 1
ATOM 819 O O . ASN A 1 95 ? -14.799 -6.046 -20.992 1.00 94.81 95 ASN A O 1
ATOM 823 N N . LYS A 1 96 ? -12.848 -6.901 -20.289 1.00 95.12 96 LYS A N 1
ATOM 824 C CA . LYS A 1 96 ? -13.388 -8.255 -20.082 1.00 95.12 96 LYS A CA 1
ATOM 825 C C . LYS A 1 96 ? -14.406 -8.275 -18.946 1.00 95.12 96 LYS A C 1
ATOM 827 O O . LYS A 1 96 ? -15.484 -8.820 -19.127 1.00 95.12 96 LYS A O 1
ATOM 832 N N . LEU A 1 97 ? -14.100 -7.617 -17.827 1.00 93.81 97 LEU A N 1
ATOM 833 C CA . LEU A 1 97 ? -15.035 -7.501 -16.704 1.00 93.81 97 LEU A CA 1
ATOM 834 C C . LEU A 1 97 ? -16.329 -6.781 -17.085 1.00 93.81 97 LEU A C 1
ATOM 836 O O . LEU A 1 97 ? -17.390 -7.164 -16.609 1.00 93.81 97 LEU A O 1
ATOM 840 N N . ARG A 1 98 ? -16.250 -5.765 -17.950 1.00 93.31 98 ARG A N 1
ATOM 841 C CA . ARG A 1 98 ? -17.430 -5.067 -18.474 1.00 93.31 98 ARG A CA 1
ATOM 842 C C . ARG A 1 98 ? -18.261 -5.932 -19.409 1.00 93.31 98 ARG A C 1
ATOM 844 O O . ARG A 1 98 ? -19.471 -5.836 -19.372 1.00 93.31 98 ARG A O 1
ATOM 851 N N . ILE A 1 99 ? -17.633 -6.775 -20.229 1.00 94.44 99 ILE A N 1
ATOM 852 C CA . ILE A 1 99 ? -18.362 -7.746 -21.063 1.00 94.44 99 ILE A CA 1
ATOM 853 C C . ILE A 1 99 ? -19.077 -8.786 -20.187 1.00 94.44 99 ILE A C 1
ATOM 855 O O . ILE A 1 99 ? -20.130 -9.285 -20.561 1.00 94.44 99 ILE A O 1
ATOM 859 N N . GLU A 1 100 ? -18.499 -9.116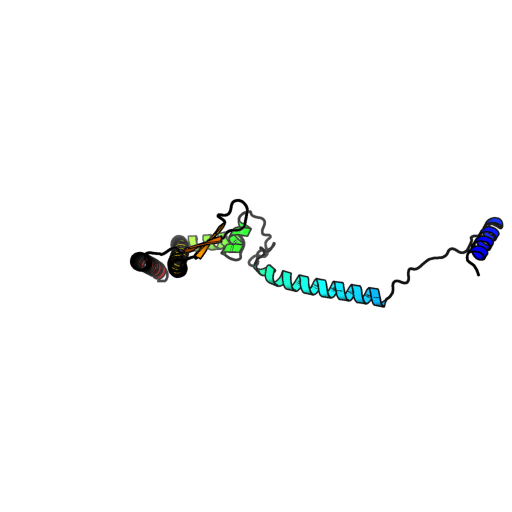 -19.032 1.00 92.75 100 GLU A N 1
ATOM 860 C CA . GLU A 1 100 ? -19.081 -10.033 -18.049 1.00 92.75 100 GLU A CA 1
ATOM 861 C C . GLU A 1 100 ? -20.054 -9.354 -17.063 1.00 92.75 100 GLU A C 1
ATOM 863 O O . GLU A 1 100 ? -20.528 -10.035 -16.159 1.00 92.75 100 GLU A O 1
ATOM 868 N N . ASP A 1 101 ? -20.307 -8.043 -17.183 1.00 91.62 101 ASP A N 1
ATOM 86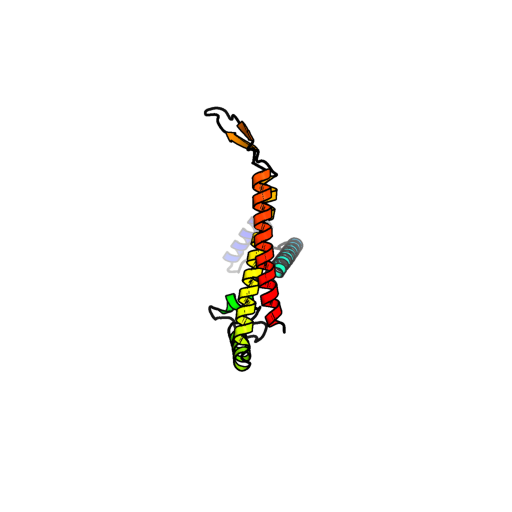9 C CA . ASP A 1 101 ? -21.096 -7.208 -16.254 1.00 91.62 101 ASP A CA 1
ATOM 870 C C . ASP A 1 101 ? -20.636 -7.226 -14.773 1.00 91.62 101 ASP A C 1
ATOM 872 O O . ASP A 1 101 ? -21.303 -6.695 -13.894 1.00 91.62 101 ASP A O 1
ATOM 876 N N . LYS A 1 102 ? -19.437 -7.745 -14.475 1.00 92.38 102 LYS A N 1
ATOM 877 C CA . LYS A 1 102 ? -18.852 -7.826 -13.112 1.00 92.38 102 LYS A CA 1
ATOM 878 C C . LYS A 1 102 ? -17.990 -6.621 -12.732 1.00 92.38 102 LYS A C 1
ATOM 880 O O . LYS A 1 102 ? -17.255 -6.644 -11.741 1.00 92.38 102 LYS A O 1
ATOM 885 N N . TYR A 1 103 ? -17.978 -5.589 -13.572 1.00 90.62 103 TYR A N 1
ATOM 886 C CA . TYR A 1 103 ? -17.112 -4.430 -13.373 1.00 90.62 103 TYR A CA 1
ATOM 887 C C . TYR A 1 103 ? -17.493 -3.641 -12.110 1.00 90.62 103 TYR A C 1
ATOM 889 O O . TYR A 1 103 ? -16.602 -3.234 -11.365 1.00 90.62 103 TYR A O 1
ATOM 897 N N . GLU A 1 104 ? -18.792 -3.473 -11.850 1.00 90.69 104 GLU A N 1
ATOM 898 C CA . GLU A 1 104 ? -19.288 -2.735 -10.681 1.00 90.69 104 GLU A CA 1
ATOM 899 C C . GLU A 1 104 ? -18.896 -3.427 -9.370 1.00 90.69 104 GLU A C 1
ATOM 901 O O . GLU A 1 104 ? -18.344 -2.783 -8.478 1.00 90.69 104 GLU A O 1
ATOM 906 N N . ASP A 1 105 ? -19.055 -4.750 -9.287 1.00 91.44 105 ASP A N 1
ATOM 907 C CA . ASP A 1 105 ? -18.644 -5.531 -8.114 1.00 91.44 105 ASP A CA 1
ATOM 908 C C . ASP A 1 105 ? -17.139 -5.412 -7.851 1.00 91.44 105 ASP A C 1
ATOM 910 O O . ASP A 1 105 ? -16.689 -5.286 -6.709 1.00 91.44 105 ASP A O 1
ATOM 914 N N . TRP A 1 106 ? -16.325 -5.440 -8.912 1.00 91.19 106 TRP A N 1
ATOM 915 C CA . TRP A 1 106 ? -14.880 -5.258 -8.793 1.00 91.19 106 TRP A CA 1
ATOM 916 C C . TRP A 1 106 ? -14.514 -3.859 -8.281 1.00 91.19 106 TRP A C 1
ATOM 918 O O . TRP A 1 106 ? -13.624 -3.724 -7.434 1.00 91.19 106 TRP A O 1
ATOM 928 N N . GLU A 1 107 ? -15.194 -2.818 -8.763 1.00 90.50 107 GLU A N 1
ATOM 929 C CA . GLU A 1 107 ? -14.995 -1.443 -8.305 1.00 90.50 107 GLU A CA 1
ATOM 930 C C . GLU A 1 107 ? -15.385 -1.283 -6.830 1.00 90.50 107 GLU A C 1
ATOM 932 O O . GLU A 1 107 ? -14.594 -0.764 -6.035 1.00 90.50 107 GLU A O 1
ATOM 937 N N . GLN A 1 108 ? -16.544 -1.810 -6.436 1.00 91.56 108 GLN A N 1
ATOM 938 C CA . GLN A 1 108 ? -17.023 -1.758 -5.055 1.00 91.56 108 GLN A CA 1
ATOM 939 C C . GLN A 1 108 ? -16.088 -2.511 -4.102 1.00 91.56 108 GLN A C 1
ATOM 941 O O . GLN A 1 108 ? -15.689 -1.957 -3.075 1.00 91.56 108 GLN A O 1
ATOM 946 N N . LYS A 1 109 ? -15.617 -3.709 -4.477 1.00 92.81 109 LYS A N 1
ATOM 947 C CA . LYS A 1 109 ? -14.600 -4.450 -3.706 1.00 92.81 109 LYS A CA 1
ATOM 948 C C . LYS A 1 109 ? -13.341 -3.625 -3.468 1.00 92.81 109 LYS A C 1
ATOM 950 O O . LYS A 1 109 ? -12.759 -3.685 -2.386 1.00 92.81 109 LYS A O 1
ATOM 955 N N . ARG A 1 110 ? -12.880 -2.858 -4.458 1.00 91.19 110 ARG A N 1
ATOM 956 C CA . ARG A 1 110 ? -11.690 -2.007 -4.291 1.00 91.19 110 ARG A CA 1
ATOM 957 C C . ARG A 1 110 ? -11.926 -0.881 -3.296 1.00 91.19 110 ARG A C 1
ATOM 959 O O . ARG A 1 110 ? -11.053 -0.621 -2.471 1.00 91.19 110 ARG A O 1
ATOM 966 N N . VAL A 1 111 ? -13.081 -0.224 -3.370 1.00 92.81 111 VAL A N 1
ATOM 967 C CA . VAL A 1 111 ? -13.442 0.848 -2.433 1.00 92.81 111 VAL A CA 1
ATOM 968 C C . VAL A 1 111 ? -13.537 0.300 -1.009 1.00 92.81 111 VAL A C 1
ATOM 970 O O . VAL A 1 111 ? -12.929 0.875 -0.109 1.00 92.81 111 VAL A O 1
ATOM 973 N N . LEU A 1 112 ? -14.202 -0.842 -0.819 1.00 93.50 112 LEU A N 1
ATOM 974 C CA . LEU A 1 112 ? -14.339 -1.485 0.491 1.00 93.50 112 LEU A CA 1
ATOM 975 C C . LEU A 1 112 ? -12.986 -1.922 1.071 1.00 93.50 112 LEU A C 1
ATOM 977 O O . LEU A 1 112 ? -12.723 -1.685 2.244 1.00 93.50 112 LEU A O 1
ATOM 981 N N . ASN A 1 113 ? -12.085 -2.484 0.257 1.00 92.62 113 ASN A N 1
ATOM 982 C CA . ASN A 1 113 ? -10.734 -2.835 0.716 1.00 92.62 113 ASN A CA 1
ATOM 983 C C . ASN A 1 113 ? -9.930 -1.606 1.170 1.00 92.62 113 ASN A C 1
ATOM 985 O O . ASN A 1 113 ? -9.232 -1.666 2.182 1.00 92.62 113 ASN A O 1
ATOM 989 N N . ASN A 1 114 ? -10.048 -0.480 0.460 1.00 92.12 114 ASN A N 1
ATOM 990 C CA . ASN A 1 114 ? -9.407 0.769 0.874 1.00 92.12 114 ASN A CA 1
ATOM 991 C C . ASN A 1 114 ? -10.002 1.299 2.187 1.00 92.12 114 ASN A C 1
ATOM 993 O O . ASN A 1 114 ? -9.255 1.741 3.056 1.00 92.12 114 ASN A O 1
ATOM 997 N N . GLN A 1 115 ? -11.329 1.236 2.344 1.00 92.75 115 GLN A N 1
ATOM 998 C CA . GLN A 1 115 ? -12.007 1.613 3.589 1.00 92.75 115 GLN A CA 1
ATOM 999 C C . GLN A 1 115 ? -11.547 0.738 4.758 1.00 92.75 115 GLN A C 1
ATOM 1001 O O . GLN A 1 115 ? -11.212 1.259 5.816 1.00 92.75 115 GLN A O 1
ATOM 1006 N N . LEU A 1 116 ? -11.457 -0.575 4.551 1.00 94.12 116 LEU A N 1
ATOM 1007 C CA . LEU A 1 116 ? -10.990 -1.522 5.558 1.00 94.12 116 LEU A CA 1
ATOM 1008 C C . LEU A 1 116 ? -9.532 -1.263 5.960 1.00 94.12 116 LEU A C 1
ATOM 1010 O O . LEU A 1 116 ? -9.214 -1.318 7.146 1.00 94.12 116 LEU A O 1
ATOM 1014 N N . SER A 1 117 ? -8.656 -0.945 5.001 1.00 93.81 117 SER A N 1
ATOM 1015 C CA . SER A 1 117 ? -7.278 -0.527 5.299 1.00 93.81 117 SER A CA 1
ATOM 1016 C C . SER A 1 117 ? -7.257 0.741 6.151 1.00 93.81 117 SER A C 1
ATOM 1018 O O . SER A 1 117 ? -6.592 0.768 7.177 1.00 93.81 117 SER A O 1
ATOM 1020 N N . TYR A 1 118 ? -8.038 1.755 5.773 1.00 94.69 118 TYR A N 1
ATOM 1021 C CA . TYR A 1 118 ? -8.120 3.005 6.525 1.00 94.69 118 TYR A CA 1
ATOM 1022 C C . TYR A 1 118 ? -8.605 2.781 7.963 1.00 94.69 118 TYR A C 1
ATOM 1024 O O . TYR A 1 118 ? -8.020 3.319 8.895 1.00 94.69 118 TYR A O 1
ATOM 1032 N N . ILE A 1 119 ? -9.631 1.947 8.165 1.00 94.31 119 ILE A N 1
ATOM 1033 C CA . ILE A 1 119 ? -10.150 1.628 9.504 1.00 94.31 119 ILE A CA 1
ATOM 1034 C C . ILE A 1 119 ? -9.090 0.912 10.351 1.00 94.31 119 ILE A C 1
ATOM 1036 O O . ILE A 1 119 ? -8.944 1.233 11.527 1.00 94.31 119 ILE A O 1
ATOM 1040 N N . LYS A 1 120 ? -8.324 -0.019 9.769 1.00 94.81 120 LYS A N 1
ATOM 1041 C CA . LYS A 1 120 ? -7.212 -0.681 10.473 1.00 94.81 120 LYS A CA 1
ATOM 1042 C C . LYS A 1 120 ? -6.141 0.315 10.913 1.00 94.81 120 LYS A C 1
ATOM 1044 O O . LYS A 1 120 ? -5.709 0.249 12.058 1.00 94.81 120 LYS A O 1
ATOM 1049 N N . ASP A 1 121 ? -5.779 1.256 10.045 1.00 95.56 121 ASP A N 1
ATOM 1050 C CA . ASP A 1 121 ? -4.811 2.305 10.382 1.00 95.56 121 ASP A CA 1
ATOM 1051 C C . ASP A 1 121 ? -5.342 3.219 11.500 1.00 95.56 121 ASP A C 1
ATOM 1053 O O . ASP A 1 121 ? -4.585 3.636 12.372 1.00 95.56 121 ASP A O 1
ATOM 1057 N N . GLN A 1 122 ? -6.650 3.509 11.519 1.00 94.38 122 GLN A N 1
ATOM 1058 C CA . GLN A 1 122 ? -7.272 4.268 12.611 1.00 94.38 122 GLN A CA 1
ATOM 1059 C C . GLN A 1 122 ? -7.258 3.500 13.936 1.00 94.38 122 GLN A C 1
ATOM 1061 O O . GLN A 1 122 ? -6.983 4.102 14.967 1.00 94.38 122 GLN A O 1
ATOM 1066 N N . ILE A 1 123 ? -7.526 2.190 13.921 1.00 94.50 123 ILE A N 1
ATOM 1067 C CA . ILE A 1 123 ? -7.437 1.346 15.124 1.00 94.50 123 ILE A CA 1
ATOM 1068 C C . ILE A 1 123 ? -6.014 1.393 15.684 1.00 94.50 123 ILE A C 1
ATOM 1070 O O . ILE A 1 123 ? -5.845 1.721 16.855 1.00 94.50 123 ILE A O 1
ATOM 1074 N N . GLN A 1 124 ? -5.007 1.174 14.831 1.00 94.69 124 GLN A N 1
ATOM 1075 C CA . GLN A 1 124 ? -3.603 1.255 15.236 1.00 94.69 124 GLN A CA 1
ATOM 1076 C C . GLN A 1 124 ? -3.262 2.639 15.799 1.00 94.69 124 GLN A C 1
ATOM 1078 O O . GLN A 1 124 ? -2.648 2.740 16.849 1.00 94.69 124 GLN A O 1
ATOM 1083 N N . SER A 1 125 ? -3.722 3.714 15.154 1.00 94.12 125 SER A N 1
ATOM 1084 C CA . SER A 1 125 ? -3.481 5.077 15.636 1.00 94.12 125 SER A CA 1
ATOM 1085 C C . SER A 1 125 ? -4.089 5.346 17.017 1.00 94.12 125 SER A C 1
ATOM 1087 O O . SER A 1 125 ? -3.539 6.154 17.762 1.00 94.12 125 SER A O 1
ATOM 1089 N N . VAL A 1 126 ? -5.228 4.730 17.349 1.00 92.75 126 VAL A N 1
ATOM 1090 C CA . VAL A 1 126 ? -5.856 4.862 18.675 1.00 92.75 126 VAL A CA 1
ATOM 1091 C C . VAL A 1 126 ? -5.084 4.061 19.723 1.00 92.75 126 VAL A C 1
ATOM 1093 O O . VAL A 1 126 ? -4.922 4.541 20.845 1.00 92.75 126 VAL A O 1
ATOM 1096 N N . GLU A 1 127 ? -4.589 2.875 19.365 1.00 91.12 127 GLU A N 1
ATOM 1097 C CA . GLU A 1 127 ? -3.718 2.063 20.224 1.00 91.12 127 GLU A CA 1
ATOM 1098 C C . GLU A 1 127 ? -2.389 2.781 20.501 1.00 91.12 127 GLU A C 1
ATOM 1100 O O . GLU A 1 127 ? -2.026 2.963 21.661 1.00 91.12 127 GLU A O 1
ATOM 1105 N N . ASP A 1 128 ? -1.734 3.302 19.461 1.00 91.44 128 ASP A N 1
ATOM 1106 C CA . ASP A 1 128 ? -0.491 4.071 19.582 1.00 91.44 128 ASP A CA 1
ATOM 1107 C C . ASP A 1 128 ? -0.696 5.319 20.457 1.00 91.44 128 ASP A C 1
ATOM 1109 O O . ASP A 1 128 ? 0.114 5.616 21.335 1.00 91.44 128 ASP A O 1
ATOM 1113 N N . TRP A 1 129 ? -1.812 6.035 20.272 1.00 89.25 129 TRP A N 1
ATOM 1114 C CA . TRP A 1 129 ? -2.152 7.190 21.106 1.00 89.25 129 TRP A CA 1
ATOM 1115 C C . TRP A 1 129 ? -2.319 6.807 22.579 1.00 89.25 129 TRP A C 1
ATOM 1117 O O . TRP A 1 129 ? -1.849 7.527 23.464 1.00 89.25 129 TRP A O 1
ATOM 1127 N N . LYS A 1 130 ? -2.964 5.669 22.858 1.00 86.88 130 LYS A N 1
ATOM 1128 C CA . LYS A 1 130 ? -3.110 5.159 24.222 1.00 86.88 130 LYS A CA 1
ATOM 1129 C C . LYS A 1 130 ? -1.737 4.890 24.848 1.00 86.88 130 LYS A C 1
ATOM 1131 O O . LYS A 1 130 ? -1.465 5.406 25.934 1.00 86.88 130 LYS A O 1
ATOM 1136 N N . ASP A 1 131 ? -0.855 4.199 24.136 1.00 86.44 131 ASP A N 1
ATOM 1137 C CA . ASP A 1 131 ? 0.502 3.892 24.603 1.00 86.44 131 ASP A CA 1
ATOM 1138 C C . ASP A 1 131 ? 1.345 5.162 24.834 1.00 86.44 131 ASP A C 1
ATOM 1140 O O . ASP A 1 131 ? 2.039 5.292 25.849 1.00 86.44 131 ASP A O 1
ATOM 1144 N N . GLU A 1 132 ? 1.247 6.152 23.942 1.00 83.88 132 GLU A N 1
ATOM 1145 C CA . GLU A 1 132 ? 1.920 7.446 24.105 1.00 83.88 132 GLU A CA 1
ATOM 1146 C C . GLU A 1 132 ? 1.451 8.175 25.370 1.00 83.88 132 GLU A C 1
ATOM 1148 O O . GLU A 1 132 ? 2.259 8.772 26.093 1.00 83.88 132 GLU A O 1
ATOM 1153 N N . THR A 1 133 ? 0.154 8.113 25.682 1.00 78.50 133 THR A N 1
ATOM 1154 C CA . THR A 1 133 ? -0.395 8.778 26.872 1.00 78.50 133 THR A CA 1
ATOM 1155 C C . THR A 1 133 ? 0.018 8.124 28.191 1.00 78.50 133 THR A C 1
ATOM 1157 O O . THR A 1 133 ? 0.076 8.829 29.212 1.00 78.50 133 THR A O 1
ATOM 1160 N N . ASP A 1 134 ? 0.352 6.829 28.177 1.00 72.06 134 ASP A N 1
ATOM 1161 C CA . ASP A 1 134 ? 0.903 6.109 29.330 1.00 72.06 134 ASP A CA 1
ATOM 1162 C C . ASP A 1 134 ? 2.319 6.584 29.668 1.00 72.06 134 ASP A C 1
ATOM 1164 O O . ASP A 1 134 ? 2.679 6.746 30.845 1.00 72.06 134 ASP A O 1
ATOM 1168 N N . SER A 1 135 ? 3.110 6.900 28.643 1.00 69.19 135 SER A N 1
ATOM 1169 C CA . SER A 1 135 ? 4.404 7.552 28.801 1.00 69.19 135 SER A CA 1
ATOM 1170 C C . SER A 1 135 ? 4.237 9.047 29.086 1.00 69.19 135 SER A C 1
ATOM 1172 O O . SER A 1 135 ? 4.378 9.877 28.200 1.00 69.19 135 SER A O 1
ATOM 1174 N N . SER A 1 136 ? 3.951 9.430 30.337 1.00 66.69 136 SER A N 1
ATOM 1175 C CA . SER A 1 136 ? 3.923 10.849 30.735 1.00 66.69 136 SER A CA 1
ATOM 1176 C C . SER A 1 136 ? 5.245 11.545 30.353 1.00 66.69 136 SER A C 1
ATOM 1178 O O . SER A 1 136 ? 6.280 11.251 30.970 1.00 66.69 136 SER A O 1
ATOM 1180 N N . PRO A 1 137 ? 5.258 12.455 29.357 1.00 71.75 137 PRO A N 1
ATOM 1181 C CA . PRO A 1 137 ? 6.500 13.030 28.875 1.00 71.75 137 PRO A CA 1
ATOM 1182 C C . PRO A 1 137 ? 7.081 13.940 29.955 1.00 71.75 137 PRO A C 1
ATOM 1184 O O . PRO A 1 137 ? 6.395 14.787 30.533 1.00 71.75 137 PRO A O 1
ATOM 1187 N N . THR A 1 138 ? 8.366 13.743 30.248 1.00 73.62 138 THR A N 1
ATOM 1188 C CA . THR A 1 138 ? 9.127 14.684 31.072 1.00 73.62 138 THR A CA 1
ATOM 1189 C C . THR A 1 138 ? 9.825 15.638 30.118 1.00 73.62 138 THR A C 1
ATOM 1191 O O . THR A 1 138 ? 10.777 15.250 29.439 1.00 73.62 138 THR A O 1
ATOM 1194 N N . ILE A 1 139 ? 9.315 16.861 30.019 1.00 78.75 139 ILE A N 1
ATOM 1195 C CA . ILE A 1 139 ? 9.859 17.883 29.124 1.00 78.75 139 ILE A CA 1
ATOM 1196 C C . ILE A 1 139 ? 10.910 18.675 29.900 1.00 78.75 139 ILE A C 1
ATOM 1198 O O . ILE A 1 139 ? 10.690 19.076 31.043 1.00 78.75 139 ILE A O 1
ATOM 1202 N N . PHE A 1 140 ? 12.075 18.871 29.288 1.00 80.25 140 PHE A N 1
ATOM 1203 C CA . PHE A 1 140 ? 13.159 19.663 29.856 1.00 80.25 140 PHE A CA 1
ATOM 1204 C C . PHE A 1 140 ? 13.153 21.045 29.210 1.00 80.25 140 PHE A C 1
ATOM 1206 O O . PHE A 1 140 ? 13.482 21.179 28.032 1.00 80.25 140 PHE A O 1
ATOM 1213 N N . ASN A 1 141 ? 12.803 22.067 29.984 1.00 81.19 141 ASN A N 1
ATOM 1214 C CA . ASN A 1 141 ? 12.780 23.449 29.522 1.00 81.19 141 ASN A CA 1
ATOM 1215 C C . ASN A 1 141 ? 14.072 24.165 29.920 1.00 81.19 141 ASN A C 1
ATOM 1217 O O . ASN A 1 141 ? 14.484 24.113 31.079 1.00 81.19 141 ASN A O 1
ATOM 1221 N N . GLN A 1 142 ? 14.695 24.861 28.967 1.00 80.25 142 GLN A N 1
ATOM 1222 C CA . GLN A 1 142 ? 15.810 25.763 29.245 1.00 80.25 142 GLN A CA 1
ATOM 1223 C C . GLN A 1 142 ? 15.257 27.147 29.592 1.00 80.25 142 GLN A C 1
ATOM 1225 O O . GLN A 1 142 ? 14.748 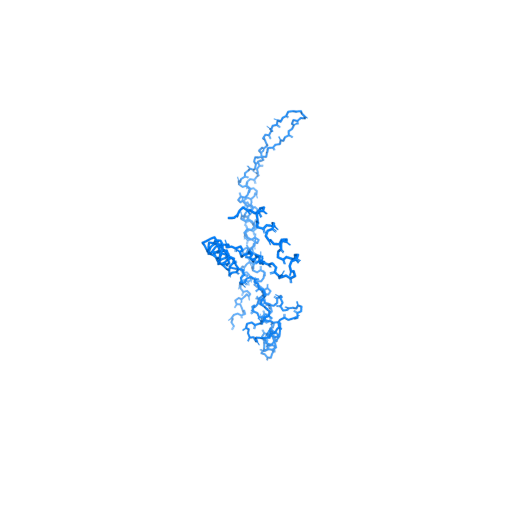27.850 28.722 1.00 80.25 142 GLN A O 1
ATOM 1230 N N . VAL A 1 143 ? 15.352 27.534 30.863 1.00 78.69 143 VAL A N 1
ATOM 1231 C CA . VAL A 1 143 ? 14.791 28.803 31.373 1.00 78.69 143 VAL A CA 1
ATOM 1232 C C . VAL A 1 143 ? 15.858 29.843 31.724 1.00 78.69 143 VAL A C 1
ATOM 1234 O O . VAL A 1 143 ? 15.538 31.002 31.985 1.00 78.69 143 VAL A O 1
ATOM 1237 N N . GLY A 1 144 ? 17.133 29.452 31.709 1.00 75.88 144 GLY A N 1
ATOM 1238 C CA . GLY A 1 144 ? 18.238 30.336 32.062 1.00 75.88 144 GLY A CA 1
ATOM 1239 C C . GLY A 1 144 ? 18.581 31.344 30.959 1.00 75.88 144 GLY A C 1
ATOM 1240 O O . GLY A 1 144 ? 18.747 30.989 29.793 1.00 75.88 144 GLY A O 1
ATOM 1241 N N . VAL A 1 145 ? 18.708 32.622 31.338 1.00 72.38 145 VAL A N 1
ATOM 1242 C CA . VAL A 1 145 ? 19.022 33.739 30.419 1.00 72.38 145 VAL A CA 1
ATOM 1243 C C . VAL A 1 145 ? 20.535 33.909 30.200 1.00 72.38 145 VAL A C 1
ATOM 1245 O O . VAL A 1 145 ? 20.955 34.431 29.169 1.00 72.38 145 VAL A O 1
ATOM 1248 N N . LYS A 1 146 ? 21.364 33.486 31.167 1.00 70.62 146 LYS A N 1
ATOM 1249 C CA . LYS A 1 146 ? 22.839 33.572 31.111 1.00 70.62 146 LYS A CA 1
ATOM 1250 C C . LYS A 1 146 ? 23.538 32.218 31.263 1.00 70.62 146 LYS A C 1
ATOM 1252 O O . LYS A 1 146 ? 24.468 31.964 30.507 1.00 70.62 146 LYS A O 1
ATOM 1257 N N . ASP A 1 147 ? 23.073 31.363 32.174 1.00 71.06 147 ASP A N 1
ATOM 1258 C CA . ASP A 1 147 ? 23.594 30.006 32.392 1.00 71.06 147 ASP A CA 1
ATOM 1259 C C . ASP A 1 147 ? 22.559 28.948 31.970 1.00 71.06 147 ASP A C 1
ATOM 1261 O O . ASP A 1 147 ? 21.361 29.232 31.908 1.00 71.06 147 ASP A O 1
ATOM 1265 N N . VAL A 1 148 ? 23.000 27.727 31.642 1.00 72.06 148 VAL A N 1
ATOM 1266 C CA . VAL A 1 148 ? 22.091 26.638 31.241 1.00 72.06 148 VAL A CA 1
ATOM 1267 C C . VAL A 1 148 ? 21.394 26.070 32.478 1.00 72.06 148 VAL A C 1
ATOM 1269 O O . VAL A 1 148 ? 21.945 25.230 33.184 1.00 72.06 148 VAL A O 1
ATOM 1272 N N . GLU A 1 149 ? 20.163 26.514 32.717 1.00 74.00 149 GLU A N 1
ATOM 1273 C CA . GLU A 1 149 ? 19.269 25.974 33.746 1.00 74.00 149 GLU A CA 1
ATOM 1274 C C . GLU A 1 149 ? 18.161 25.142 33.090 1.00 74.00 149 GLU A C 1
ATOM 1276 O O . GLU A 1 149 ? 17.397 25.659 32.269 1.00 74.00 149 GLU A O 1
ATOM 1281 N N . LEU A 1 150 ? 18.087 23.855 33.449 1.00 78.88 150 LEU A N 1
ATOM 1282 C CA . LEU A 1 150 ? 17.068 22.918 32.971 1.00 78.88 150 LEU A CA 1
ATOM 1283 C C . LEU A 1 150 ? 16.003 22.700 34.048 1.00 78.88 150 LEU A C 1
ATOM 1285 O O . LEU A 1 150 ? 16.306 22.206 35.135 1.00 78.88 150 LEU A O 1
ATOM 1289 N N . VAL A 1 151 ? 14.751 23.013 33.725 1.00 80.81 151 VAL A N 1
ATOM 1290 C CA . VAL A 1 151 ? 13.583 22.712 34.561 1.00 80.81 151 VAL A CA 1
ATOM 1291 C C . VAL A 1 151 ? 12.850 21.510 33.976 1.00 80.81 151 VAL A C 1
ATOM 1293 O O . VAL A 1 151 ? 12.559 21.473 32.783 1.00 80.81 151 VAL A O 1
ATOM 1296 N N . GLN A 1 152 ? 12.569 20.518 34.823 1.00 81.75 152 GLN A N 1
ATOM 1297 C CA . GLN A 1 152 ? 11.764 19.354 34.458 1.00 81.75 152 GLN A CA 1
ATOM 1298 C C . GLN A 1 152 ? 10.280 19.659 34.665 1.00 81.75 152 GLN A C 1
ATOM 1300 O O . GLN A 1 152 ? 9.840 19.864 35.797 1.00 81.75 152 GLN A O 1
ATOM 1305 N N . GLU A 1 153 ? 9.501 19.614 33.590 1.00 76.06 153 GLU A N 1
ATOM 1306 C CA . GLU A 1 153 ? 8.043 19.628 33.644 1.00 76.06 153 GLU A CA 1
ATOM 1307 C C . GLU A 1 153 ? 7.509 18.213 33.438 1.00 76.06 153 GLU A C 1
ATOM 1309 O O . GLU A 1 153 ? 7.765 17.570 32.418 1.00 76.06 153 GLU A O 1
ATOM 1314 N N . LYS A 1 154 ? 6.755 17.721 34.425 1.00 75.88 154 LYS A N 1
ATOM 1315 C CA . LYS A 1 154 ? 6.027 16.454 34.328 1.00 75.88 154 LYS A CA 1
ATOM 1316 C C . LYS A 1 154 ? 4.572 16.750 34.031 1.00 75.88 154 LYS A C 1
ATOM 1318 O O . LYS A 1 154 ? 3.888 17.370 34.843 1.00 75.88 154 LYS A O 1
ATOM 1323 N N . TRP A 1 155 ? 4.113 16.292 32.878 1.00 75.69 155 TRP A N 1
ATOM 1324 C CA . TRP A 1 155 ? 2.722 16.425 32.482 1.00 75.69 155 TRP A CA 1
ATOM 1325 C C . TRP A 1 155 ? 1.939 15.223 33.010 1.00 75.69 155 TRP A C 1
ATOM 1327 O O . TRP A 1 155 ? 2.326 14.076 32.794 1.00 75.69 155 TRP A O 1
ATOM 1337 N N . SER A 1 156 ? 0.860 15.481 33.747 1.00 70.81 156 SER A N 1
ATOM 1338 C CA . SER A 1 156 ? -0.041 14.449 34.262 1.00 70.81 156 SER A CA 1
ATOM 1339 C C . SER A 1 156 ? -1.285 14.356 33.382 1.00 70.81 156 SER A C 1
ATOM 1341 O O . SER A 1 156 ? -2.004 15.346 33.242 1.00 70.81 156 SER A O 1
ATOM 1343 N N . ASN A 1 157 ? -1.566 13.171 32.841 1.00 72.75 157 ASN A N 1
ATOM 1344 C CA . ASN A 1 157 ? -2.751 12.920 32.019 1.00 72.75 157 ASN A CA 1
ATOM 1345 C C . ASN A 1 157 ? -3.925 12.383 32.859 1.00 72.75 157 ASN A C 1
ATOM 1347 O O . ASN A 1 157 ? -3.721 11.658 33.836 1.00 72.75 157 ASN A O 1
ATOM 1351 N N . ASN A 1 158 ? -5.163 12.701 32.459 1.00 81.44 158 ASN A N 1
ATOM 1352 C CA . ASN A 1 158 ? -6.371 12.099 33.035 1.00 81.44 158 ASN A CA 1
ATOM 1353 C C . ASN A 1 158 ? -6.622 10.714 32.410 1.00 81.44 158 ASN A C 1
ATOM 1355 O O . ASN A 1 158 ? -7.306 10.603 31.393 1.00 81.44 158 ASN A O 1
ATOM 1359 N N . ARG A 1 159 ? -6.051 9.673 33.024 1.00 79.88 159 ARG A N 1
ATOM 1360 C CA . ARG A 1 159 ? -6.070 8.291 32.510 1.00 79.88 159 ARG A CA 1
ATOM 1361 C C . ARG A 1 159 ? -7.475 7.731 32.330 1.00 79.88 159 ARG A C 1
ATOM 1363 O O . ARG A 1 159 ? -7.790 7.222 31.268 1.00 79.88 159 ARG A O 1
ATOM 1370 N N . GLU A 1 160 ? -8.349 7.916 33.317 1.00 83.44 160 GLU A N 1
ATOM 1371 C CA . GLU A 1 160 ? -9.710 7.368 33.265 1.00 83.44 160 GLU A CA 1
ATOM 1372 C C . GLU A 1 160 ? -10.532 7.935 32.102 1.00 83.44 160 GLU A C 1
ATOM 1374 O O . GLU A 1 160 ? -11.374 7.241 31.534 1.00 83.44 160 GLU A O 1
ATOM 1379 N N . ALA A 1 161 ? -10.314 9.207 31.757 1.00 85.38 161 ALA A N 1
ATOM 1380 C CA . ALA A 1 161 ? -10.976 9.820 30.613 1.00 85.38 161 ALA A CA 1
ATOM 1381 C C . ALA A 1 161 ? -10.413 9.290 29.287 1.00 85.38 161 ALA A C 1
ATOM 1383 O O . ALA A 1 161 ? -11.186 9.017 28.373 1.00 85.38 161 ALA A O 1
ATOM 1384 N N . ILE A 1 162 ? -9.092 9.120 29.199 1.00 85.19 162 ILE A N 1
ATOM 1385 C CA . ILE A 1 162 ? -8.412 8.605 28.004 1.00 85.19 162 ILE A CA 1
ATOM 1386 C C . ILE A 1 162 ? -8.803 7.152 27.740 1.00 85.19 162 ILE A C 1
ATOM 1388 O O . ILE A 1 162 ? -9.181 6.828 26.618 1.00 85.19 162 ILE A O 1
ATOM 1392 N N . ASP A 1 163 ? -8.802 6.307 28.772 1.00 86.88 163 ASP A N 1
ATOM 1393 C CA . ASP A 1 163 ? -9.208 4.908 28.655 1.00 86.88 163 ASP A CA 1
ATOM 1394 C C . ASP A 1 163 ? -10.640 4.797 28.127 1.00 86.88 163 ASP A C 1
ATOM 1396 O O . ASP A 1 163 ? -10.864 4.130 27.118 1.00 86.88 163 ASP A O 1
ATOM 1400 N N . LYS A 1 164 ? -11.588 5.544 28.710 1.00 91.56 164 LYS A N 1
ATOM 1401 C CA . LYS A 1 164 ? -12.982 5.572 28.235 1.00 91.56 164 LYS A CA 1
ATOM 1402 C C . LYS A 1 164 ? -13.095 6.025 26.781 1.00 91.56 164 LYS A C 1
ATOM 1404 O O . LYS A 1 164 ? -13.775 5.373 25.996 1.00 91.56 164 LYS A O 1
ATOM 1409 N N . MET A 1 165 ? -12.412 7.110 26.408 1.00 89.00 165 MET A N 1
ATOM 1410 C CA . MET A 1 165 ? -12.416 7.602 25.025 1.00 89.00 165 MET A CA 1
ATOM 1411 C C . MET A 1 165 ? -11.822 6.572 24.056 1.00 89.00 165 MET A C 1
ATOM 1413 O O . MET A 1 165 ? -12.365 6.373 22.970 1.00 89.00 165 MET A O 1
ATOM 1417 N N . SER A 1 166 ? -10.737 5.898 24.450 1.00 89.31 166 SER A N 1
ATOM 1418 C CA . SER A 1 166 ? -10.091 4.864 23.638 1.00 89.31 166 SER A CA 1
ATOM 1419 C C . SER A 1 166 ? -11.002 3.649 23.441 1.00 89.31 166 SER A C 1
ATOM 1421 O O . SER A 1 166 ? -11.163 3.183 22.317 1.00 89.31 166 SER A O 1
ATOM 1423 N N . GLU A 1 167 ? -11.673 3.182 24.496 1.00 92.56 167 GLU A N 1
ATOM 1424 C CA . GLU A 1 167 ? -12.603 2.051 24.435 1.00 92.56 167 GLU A CA 1
ATOM 1425 C C . GLU A 1 167 ? -13.827 2.368 23.567 1.00 92.56 167 GLU A C 1
ATOM 1427 O O . GLU A 1 167 ? -14.228 1.549 22.736 1.00 92.56 167 GLU A O 1
ATOM 1432 N N . GLU A 1 168 ? -14.398 3.568 23.708 1.00 93.31 168 GLU A N 1
ATOM 1433 C CA . GLU A 1 168 ? -15.509 4.034 22.873 1.00 93.31 168 GLU A CA 1
ATOM 1434 C C . GLU A 1 168 ? -15.106 4.124 21.394 1.00 93.31 168 GLU A C 1
ATOM 1436 O O . GLU A 1 168 ? -15.838 3.644 20.520 1.00 93.31 168 GL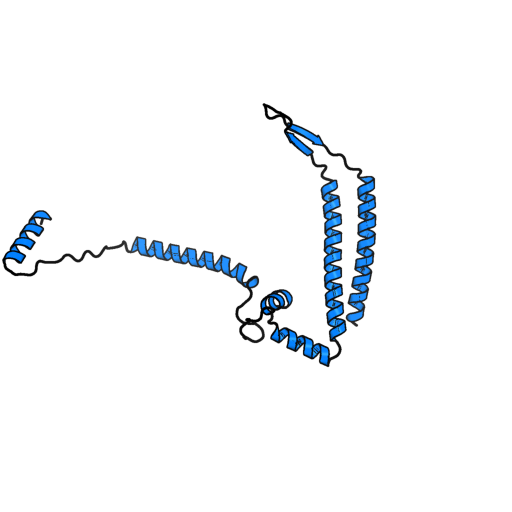U A O 1
ATOM 1441 N N . ALA A 1 169 ? -13.926 4.686 21.106 1.00 92.94 169 ALA A N 1
ATOM 1442 C CA . ALA A 1 169 ? -13.395 4.798 19.751 1.00 92.94 169 ALA A CA 1
ATOM 1443 C C . ALA A 1 169 ? -13.130 3.420 19.126 1.00 92.94 169 ALA A C 1
ATOM 1445 O O . ALA A 1 169 ? -13.605 3.150 18.021 1.00 92.94 169 ALA A O 1
ATOM 1446 N N . LEU A 1 170 ? -12.442 2.522 19.840 1.00 92.88 170 LEU A N 1
ATOM 1447 C CA . LEU A 1 170 ? -12.173 1.155 19.381 1.00 92.88 170 LEU A CA 1
ATOM 1448 C C . LEU A 1 170 ? -13.472 0.370 19.167 1.00 92.88 170 LEU A C 1
ATOM 1450 O O . LEU A 1 170 ? -13.615 -0.330 18.165 1.00 92.88 170 LEU A O 1
ATOM 1454 N N . GLY A 1 171 ? -14.454 0.521 20.059 1.00 93.62 171 GLY A N 1
ATOM 1455 C CA . GLY A 1 171 ? -15.773 -0.090 19.904 1.00 93.62 171 GLY A CA 1
ATOM 1456 C C . GLY A 1 171 ? -16.512 0.404 18.657 1.00 93.62 171 GLY A C 1
ATOM 1457 O O . GLY A 1 171 ? -17.112 -0.397 17.937 1.00 93.62 171 GLY A O 1
ATOM 1458 N N . GLY A 1 172 ? -16.452 1.706 18.368 1.00 93.25 172 GLY A N 1
ATOM 1459 C CA . GLY A 1 172 ? -17.017 2.287 17.147 1.00 93.25 172 GLY A CA 1
ATOM 1460 C C . GLY A 1 172 ? -16.313 1.798 15.879 1.00 93.25 172 GLY A C 1
ATOM 1461 O O . GLY A 1 172 ? -16.974 1.358 14.938 1.00 93.25 172 GLY A O 1
ATOM 1462 N N . LEU A 1 173 ? -14.979 1.818 15.867 1.00 93.06 173 LEU A N 1
ATOM 1463 C CA . LEU A 1 173 ? -14.172 1.387 14.722 1.00 93.06 173 LEU A CA 1
ATOM 1464 C C . LEU A 1 173 ? -14.352 -0.105 14.414 1.00 93.06 173 LEU A C 1
ATOM 1466 O O . LEU A 1 173 ? -14.473 -0.467 13.244 1.00 93.06 173 LEU A O 1
ATOM 1470 N N . ASN A 1 174 ? -14.437 -0.958 15.439 1.00 94.12 174 ASN A N 1
ATOM 1471 C CA . ASN A 1 174 ? -14.670 -2.392 15.253 1.00 94.12 174 ASN A CA 1
ATOM 1472 C C . ASN A 1 174 ? -16.041 -2.685 14.630 1.00 94.12 174 ASN A C 1
ATOM 1474 O O . ASN A 1 174 ? -16.116 -3.502 13.718 1.00 94.12 174 ASN A O 1
ATOM 1478 N N . LYS A 1 175 ? -17.100 -1.961 15.017 1.00 95.50 175 LYS A N 1
ATOM 1479 C CA . LYS A 1 175 ? -18.420 -2.098 14.371 1.00 95.50 175 LYS A CA 1
ATOM 1480 C C . LYS A 1 175 ? -18.377 -1.728 12.890 1.00 95.50 175 LYS A C 1
ATOM 1482 O O . LYS A 1 175 ? -18.876 -2.467 12.051 1.00 95.50 175 LYS A O 1
ATOM 1487 N N . ILE A 1 176 ? -17.738 -0.604 12.553 1.00 93.38 176 ILE A N 1
ATOM 1488 C CA . ILE A 1 176 ? -17.607 -0.170 11.152 1.00 93.38 176 ILE A CA 1
ATOM 1489 C C . ILE A 1 176 ? -16.781 -1.192 10.357 1.00 93.38 176 ILE A C 1
ATOM 1491 O O . ILE A 1 176 ? -17.102 -1.491 9.207 1.00 93.38 176 ILE A O 1
ATOM 1495 N N . LYS A 1 177 ? -15.726 -1.747 10.963 1.00 93.38 177 LYS A N 1
ATOM 1496 C CA . LYS A 1 177 ? -14.919 -2.806 10.354 1.00 93.38 177 LYS A CA 1
ATOM 1497 C C . LYS A 1 177 ? -15.764 -4.043 10.041 1.00 93.38 177 LYS A C 1
ATOM 1499 O O . LYS A 1 177 ? -15.704 -4.515 8.909 1.00 93.38 177 LYS A O 1
ATOM 1504 N N . GLU A 1 178 ? -16.561 -4.521 10.995 1.00 94.12 178 GLU A N 1
ATOM 1505 C CA . GLU A 1 178 ? -17.470 -5.662 10.811 1.00 94.12 178 GLU A CA 1
ATOM 1506 C C . GLU A 1 178 ? -18.472 -5.403 9.675 1.00 94.12 178 GLU A C 1
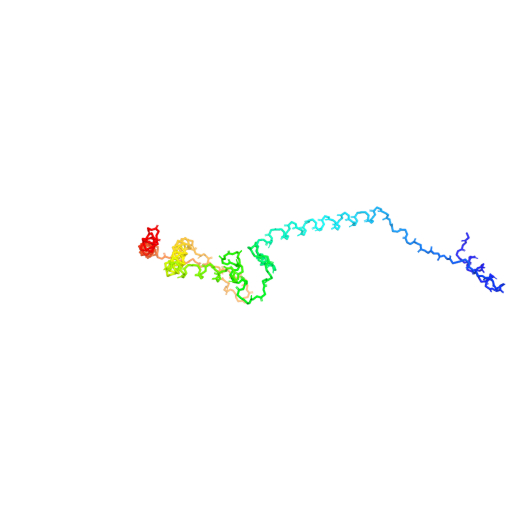ATOM 1508 O O . GLU A 1 178 ? -18.580 -6.217 8.760 1.00 94.12 178 GLU A O 1
ATOM 1513 N N . GLU A 1 179 ? -19.115 -4.231 9.638 1.00 93.38 179 GLU A N 1
ATOM 1514 C CA . GLU A 1 179 ? -20.043 -3.861 8.555 1.00 93.38 179 GLU A CA 1
ATOM 1515 C C . GLU A 1 179 ? -19.377 -3.860 7.165 1.00 93.38 179 GLU A C 1
ATOM 1517 O O . GLU A 1 179 ? -19.995 -4.219 6.156 1.00 93.38 179 GLU A O 1
ATOM 1522 N N . VAL A 1 180 ? -18.119 -3.414 7.077 1.00 91.75 180 VAL A N 1
ATOM 1523 C CA . VAL A 1 180 ? -17.353 -3.411 5.820 1.00 91.75 180 VAL A CA 1
ATOM 1524 C C . VAL A 1 180 ? -16.941 -4.833 5.426 1.00 91.75 180 VAL A C 1
ATOM 1526 O O . VAL A 1 180 ? -16.993 -5.169 4.241 1.00 91.75 180 VAL A O 1
ATOM 1529 N N . GLU A 1 181 ? -16.569 -5.678 6.390 1.00 92.06 181 GLU A N 1
ATOM 1530 C CA . GLU A 1 181 ? -16.246 -7.092 6.164 1.00 92.06 181 GLU A CA 1
ATOM 1531 C C . GLU A 1 181 ? -17.478 -7.889 5.703 1.00 92.06 181 GLU A C 1
ATOM 1533 O O . GLU A 1 181 ? -17.383 -8.666 4.750 1.00 92.06 181 GLU A O 1
ATOM 1538 N N . GLU A 1 182 ? -18.653 -7.641 6.283 1.00 92.06 182 GLU A N 1
ATOM 1539 C CA . GLU A 1 182 ? -19.924 -8.224 5.835 1.00 92.06 182 GLU A CA 1
ATOM 1540 C C . GLU A 1 182 ? -20.253 -7.840 4.387 1.00 92.06 182 GLU A C 1
ATOM 1542 O O . GLU A 1 182 ? -20.553 -8.711 3.565 1.00 92.06 182 GLU A O 1
ATOM 1547 N N . LYS A 1 183 ? -20.121 -6.551 4.041 1.00 90.81 183 LYS A N 1
ATOM 1548 C CA . LYS A 1 183 ? -20.292 -6.071 2.659 1.00 90.81 183 LYS A CA 1
ATOM 1549 C C . LYS A 1 183 ? -19.283 -6.708 1.709 1.00 90.81 183 LYS A C 1
ATOM 1551 O O . LYS A 1 183 ? -19.636 -7.039 0.587 1.00 90.81 183 LYS A O 1
ATOM 1556 N N . LEU A 1 184 ? -18.031 -6.900 2.121 1.00 89.25 184 LEU A N 1
ATOM 1557 C CA . LEU A 1 184 ? -17.029 -7.581 1.292 1.00 89.25 184 LEU A CA 1
ATOM 1558 C C . LEU A 1 184 ? -17.405 -9.044 1.032 1.00 89.25 184 LEU A C 1
ATOM 1560 O O . LEU A 1 184 ? -17.287 -9.511 -0.105 1.00 89.25 184 LEU A O 1
ATOM 1564 N N . ASN A 1 185 ? -17.888 -9.740 2.061 1.00 88.25 185 ASN A N 1
ATOM 1565 C CA . ASN A 1 185 ? -18.306 -11.136 1.966 1.00 88.25 185 ASN A CA 1
ATOM 1566 C C . ASN A 1 185 ? -19.537 -11.319 1.069 1.00 88.25 185 ASN A C 1
ATOM 1568 O O . ASN A 1 185 ? -19.620 -12.332 0.373 1.00 88.25 185 ASN A O 1
ATOM 1572 N N . SER A 1 186 ? -20.452 -10.344 0.998 1.00 87.19 186 SER A N 1
ATOM 1573 C CA . SER A 1 186 ? -21.626 -10.453 0.120 1.00 87.19 186 SER A CA 1
ATOM 1574 C C . SER A 1 186 ? -21.278 -10.478 -1.370 1.00 87.19 186 SER A C 1
ATOM 1576 O O . SER A 1 186 ? -22.041 -11.034 -2.148 1.00 87.19 186 SER A O 1
ATOM 1578 N N . PHE A 1 187 ? -20.128 -9.930 -1.778 1.00 78.06 187 PHE A N 1
ATOM 1579 C CA . PHE A 1 187 ? -19.660 -10.017 -3.169 1.00 78.06 187 PHE A CA 1
ATOM 1580 C C . PHE A 1 187 ? -18.785 -11.249 -3.462 1.00 78.06 187 PHE A C 1
ATOM 1582 O O . PHE A 1 187 ? -18.276 -11.390 -4.579 1.00 78.06 187 PHE A O 1
ATOM 1589 N N . ALA A 1 188 ? -18.477 -12.076 -2.460 1.00 62.78 188 ALA A N 1
ATOM 1590 C CA . ALA A 1 188 ? -17.724 -13.320 -2.647 1.00 62.78 188 ALA A CA 1
ATOM 1591 C C . ALA A 1 188 ? -18.633 -14.521 -2.978 1.00 62.78 188 ALA A C 1
ATOM 1593 O O . ALA A 1 188 ? -18.117 -15.563 -3.386 1.00 62.78 188 ALA A O 1
ATOM 1594 N N . ILE A 1 189 ? -19.948 -14.353 -2.801 1.00 46.81 189 ILE A N 1
ATOM 1595 C CA . ILE A 1 189 ? -21.026 -15.287 -3.158 1.00 46.81 189 ILE A CA 1
ATOM 1596 C C . ILE A 1 189 ? -21.424 -15.048 -4.616 1.00 46.81 189 ILE A C 1
ATOM 1598 O O . ILE A 1 189 ? -21.637 -16.055 -5.329 1.00 46.81 189 ILE A O 1
#